Protein AF-0000000067512351 (afdb_homodimer)

Foldseek 3Di:
DVVLVVLLVQLVVLLPDPDDPVSLLSNLVSLLVSLVVLLVVLQVVQVVVVHHDDDSVRSVVSCCVVVLDPDDCVSVVSVVLSVCSVVCVPVVSSVVSSVCSVVVSVVSVSSVVSVPPDD/DVVLVVLLVQLVVLLPDPDDPVSLLSNLVSLLVNLVVLLVVLQVVQVVVVHHDDDSVRSVVSCCVVVLDPDDCVSVVSVVLSVCSVVCVPVVSSVVSSVCSVVVSVVSVSSVVSVPPDD

pLDDT: mean 95.77, std 7.52, range [47.03, 98.94]

Sequence (238 aa):
MASLARAVERLKAALERPKDEFIRDSAIQRFEFTFELAWKTLKTFLELQGLEARSPRAAIRGAFQVGLLPEDPFWLEMLELRNLTNHTYDEALAERIYAELPKALERFQELLRRLEEPAMASLARAVERLKAALERPKDEFIRDSAIQRFEFTFELAWKTLKTFLELQGLEARSPRAAIRGAFQVGLLPEDPFWLEMLELRNLTNHTYDEALAERIYAELPKALERFQELLRRLEEPA

InterPro domains:
  IPR010235 Probable ribonuclease HepT [PF08780] (3-116)
  IPR010235 Probable ribonuclease HepT [TIGR01987] (3-115)

Solvent-accessible surface area (backbone atoms only — not comparable to full-atom values): 12792 Å² total; per-residue (Å²): 107,70,64,41,56,53,28,49,51,53,29,50,56,38,70,70,43,82,80,45,76,47,38,43,32,16,31,50,39,34,44,47,28,32,49,54,41,48,37,50,49,40,23,52,54,36,41,76,73,76,39,86,44,94,42,59,68,47,12,52,52,49,31,35,72,74,58,72,35,75,87,52,72,60,62,61,49,47,54,52,49,54,68,48,54,65,51,40,75,40,60,70,56,37,50,55,52,50,71,46,42,67,62,50,49,52,53,52,52,49,52,52,52,53,68,66,50,76,129,107,70,64,43,54,50,28,50,50,52,30,51,54,38,69,69,44,82,82,47,76,46,38,44,33,17,30,50,39,34,46,46,27,31,50,54,42,47,36,50,49,39,23,51,55,38,42,78,73,74,39,86,44,92,43,58,70,48,12,53,51,48,32,33,73,74,57,73,35,75,88,51,73,61,60,60,50,47,53,52,50,53,69,47,53,64,52,40,76,40,59,70,56,37,50,55,51,49,70,46,42,66,61,50,50,52,52,52,53,48,50,52,53,54,67,66,50,74,130

Organism: Thermus thermophilus (strain ATCC 27634 / DSM 579 / HB8) (NCBI:txid300852)

Radius of gyration: 19.32 Å; Cα contacts (8 Å, |Δi|>4): 250; chains: 2; bounding box: 40×64×40 Å

Structure (mmCIF, N/CA/C/O backbone):
data_AF-0000000067512351-model_v1
#
loop_
_entity.id
_entity.type
_entity.pdbx_description
1 polymer Nucleotidyltransferase
#
loop_
_atom_site.group_PDB
_atom_site.id
_atom_site.type_symbol
_atom_site.label_atom_id
_atom_site.label_alt_id
_atom_site.label_comp_id
_atom_site.label_asym_id
_atom_site.label_entity_id
_atom_site.label_seq_id
_atom_site.pdbx_PDB_ins_code
_atom_site.Cartn_x
_atom_site.Cartn_y
_atom_site.Cartn_z
_atom_site.occupancy
_atom_site.B_iso_or_equiv
_atom_site.auth_seq_id
_atom_site.auth_comp_id
_atom_site.auth_asym_id
_atom_site.auth_atom_id
_atom_site.pdbx_PDB_model_num
ATOM 1 N N . MET A 1 1 ? 0.044 20.734 -1.159 1 68.56 1 MET A N 1
ATOM 2 C CA . MET A 1 1 ? -0.831 20.906 -0.003 1 68.56 1 MET A CA 1
ATOM 3 C C . MET A 1 1 ? -2.244 20.422 -0.315 1 68.56 1 MET A C 1
ATOM 5 O O . MET A 1 1 ? -2.83 19.672 0.456 1 68.56 1 MET A O 1
ATOM 9 N N . ALA A 1 2 ? -2.615 20.734 -1.469 1 75.81 2 ALA A N 1
ATOM 10 C CA . ALA A 1 2 ? -3.967 20.344 -1.868 1 75.81 2 ALA A CA 1
ATOM 11 C C . ALA A 1 2 ? -4.105 18.828 -1.933 1 75.81 2 ALA A C 1
ATOM 13 O O . ALA A 1 2 ? -5.125 18.266 -1.514 1 75.81 2 ALA A O 1
ATOM 14 N N . SER A 1 3 ? -3.016 18.219 -2.229 1 91.19 3 SER A N 1
ATOM 15 C CA . SER A 1 3 ? -3.061 16.766 -2.359 1 91.19 3 SER A CA 1
ATOM 16 C C . SER A 1 3 ? -3.133 16.094 -0.993 1 91.19 3 SER A C 1
ATOM 18 O O . SER A 1 3 ? -3.869 15.117 -0.815 1 91.19 3 SER A O 1
ATOM 20 N N . LEU A 1 4 ? -2.455 16.703 -0.053 1 96.31 4 LEU A N 1
ATOM 21 C CA . LEU A 1 4 ? -2.469 16.125 1.291 1 96.31 4 LEU A CA 1
ATOM 22 C C . LEU A 1 4 ? -3.85 16.266 1.926 1 96.31 4 LEU A C 1
ATOM 24 O O . LEU A 1 4 ? -4.359 15.328 2.531 1 96.31 4 LEU A O 1
ATOM 28 N N . ALA A 1 5 ? -4.445 17.453 1.776 1 96.94 5 ALA A N 1
ATOM 29 C CA . ALA A 1 5 ? -5.773 17.688 2.334 1 96.94 5 ALA A CA 1
ATOM 30 C C . ALA A 1 5 ? -6.789 16.688 1.773 1 96.94 5 ALA A C 1
ATOM 32 O O . ALA A 1 5 ? -7.609 16.156 2.516 1 96.94 5 ALA A O 1
ATOM 33 N N . ARG A 1 6 ? -6.727 16.484 0.539 1 96.62 6 ARG A N 1
ATOM 34 C CA . ARG A 1 6 ? -7.633 15.539 -0.102 1 96.62 6 ARG A CA 1
ATOM 35 C C . ARG A 1 6 ? -7.402 14.125 0.413 1 96.62 6 ARG A C 1
ATOM 37 O O . ARG A 1 6 ? -8.359 13.383 0.646 1 96.62 6 ARG A O 1
ATOM 44 N N . ALA A 1 7 ? -6.145 13.758 0.517 1 98 7 ALA A N 1
ATOM 45 C CA . ALA A 1 7 ? -5.797 12.438 1.024 1 98 7 ALA A CA 1
ATOM 46 C C . ALA A 1 7 ? -6.332 12.234 2.439 1 98 7 ALA A C 1
ATOM 48 O O . ALA A 1 7 ? -6.863 11.164 2.762 1 98 7 ALA A O 1
ATOM 49 N N . VAL A 1 8 ? -6.188 13.258 3.234 1 98.5 8 VAL A N 1
ATOM 50 C CA . VAL A 1 8 ? -6.668 13.195 4.609 1 98.5 8 VAL A CA 1
ATOM 51 C C . VAL A 1 8 ? -8.188 13.031 4.621 1 98.5 8 VAL A C 1
ATOM 53 O O . VAL A 1 8 ? -8.727 12.234 5.395 1 98.5 8 VAL A O 1
ATOM 56 N N . GLU A 1 9 ? -8.836 13.742 3.779 1 98.31 9 GLU A N 1
ATOM 57 C CA . GLU A 1 9 ? -10.289 13.641 3.697 1 98.31 9 GLU A CA 1
ATOM 58 C C . GLU A 1 9 ? -10.727 12.25 3.248 1 98.31 9 GLU A C 1
ATOM 60 O O . GLU A 1 9 ? -11.742 11.734 3.711 1 98.31 9 GLU A O 1
ATOM 65 N N . ARG A 1 10 ? -10.016 11.703 2.342 1 98.12 10 ARG A N 1
ATOM 66 C CA . ARG A 1 10 ? -10.336 10.359 1.861 1 98.12 10 ARG A CA 1
ATOM 67 C C . ARG A 1 10 ? -10.148 9.328 2.963 1 98.12 10 ARG A C 1
ATOM 69 O O . ARG A 1 10 ? -10.922 8.375 3.07 1 98.12 10 ARG A O 1
ATOM 76 N N . LEU A 1 11 ? -9.07 9.469 3.75 1 98.75 11 LEU A N 1
ATOM 77 C CA . LEU A 1 11 ? -8.867 8.578 4.887 1 98.75 11 LEU A CA 1
ATOM 78 C C . LEU A 1 11 ? -10.008 8.711 5.891 1 98.75 11 LEU A C 1
ATOM 80 O O . LEU A 1 11 ? -10.539 7.707 6.375 1 98.75 11 LEU A O 1
A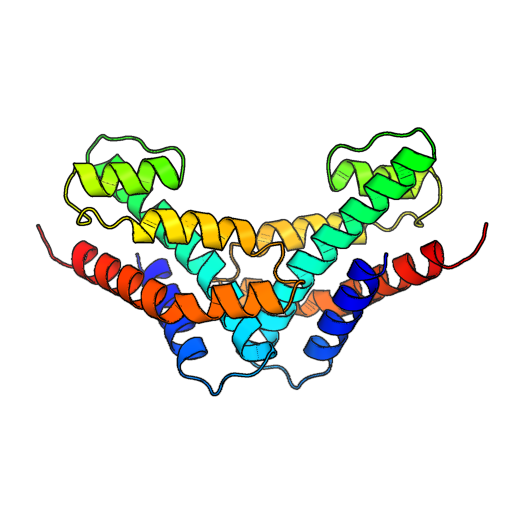TOM 84 N N . LYS A 1 12 ? -10.391 9.961 6.195 1 98.88 12 LYS A N 1
ATOM 85 C CA . LYS A 1 12 ? -11.508 10.219 7.102 1 98.88 12 LYS A CA 1
ATOM 86 C C . LYS A 1 12 ? -12.781 9.539 6.613 1 98.88 12 LYS A C 1
ATOM 88 O O . LYS A 1 12 ? -13.484 8.906 7.395 1 98.88 12 LYS A O 1
ATOM 93 N N . ALA A 1 13 ? -13.031 9.633 5.336 1 98.75 13 ALA A N 1
ATOM 94 C CA . ALA A 1 13 ? -14.234 9.047 4.742 1 98.75 13 ALA A CA 1
ATOM 95 C C . ALA A 1 13 ? -14.266 7.535 4.953 1 98.75 13 ALA A C 1
ATOM 97 O O . ALA A 1 13 ? -15.32 6.965 5.242 1 98.75 13 ALA A O 1
ATOM 98 N N . ALA A 1 14 ? -13.148 6.867 4.758 1 98.81 14 ALA A N 1
ATOM 99 C CA . ALA A 1 14 ? -13.086 5.426 4.965 1 98.81 14 ALA A CA 1
ATOM 100 C C . ALA A 1 14 ? -13.359 5.066 6.422 1 98.81 14 ALA A C 1
ATOM 102 O O . ALA A 1 14 ? -14.086 4.109 6.707 1 98.81 14 ALA A O 1
ATOM 103 N N . LEU A 1 15 ? -12.797 5.832 7.332 1 98.81 15 LEU A N 1
ATOM 104 C CA . LEU A 1 15 ? -12.891 5.531 8.758 1 98.81 15 LEU A CA 1
ATOM 105 C C . LEU A 1 15 ? -14.289 5.824 9.281 1 98.81 15 LEU A C 1
ATOM 107 O O . LEU A 1 15 ? -14.656 5.379 10.375 1 98.81 15 LEU A O 1
ATOM 111 N N . GLU A 1 16 ? -15.039 6.562 8.523 1 98.69 16 GLU A N 1
ATOM 112 C CA . GLU A 1 16 ? -16.406 6.895 8.922 1 98.69 16 GLU A CA 1
ATOM 113 C C . GLU A 1 16 ? -17.391 5.836 8.445 1 98.69 16 GLU A C 1
ATOM 115 O O . GLU A 1 16 ? -18.562 5.852 8.828 1 98.69 16 GLU A O 1
ATOM 120 N N . ARG A 1 17 ? -16.984 4.879 7.629 1 98.44 17 ARG A N 1
ATOM 121 C CA . ARG A 1 17 ? -17.828 3.793 7.152 1 98.44 17 ARG A CA 1
ATOM 122 C C . ARG A 1 17 ? -17.891 2.658 8.172 1 98.44 17 ARG A C 1
ATOM 124 O O . ARG A 1 17 ? -16.938 2.449 8.93 1 98.44 17 ARG A O 1
ATOM 131 N N . PRO A 1 18 ? -19.047 1.923 8.133 1 98.25 18 PRO A N 1
ATOM 132 C CA . PRO A 1 18 ? -19.047 0.705 8.945 1 98.25 18 PRO A CA 1
ATOM 133 C C . PRO A 1 18 ? -17.906 -0.245 8.57 1 98.25 18 PRO A C 1
ATOM 135 O O . PRO A 1 18 ? -17.734 -0.574 7.398 1 98.25 18 PRO A O 1
ATOM 138 N N . LYS A 1 19 ? -17.25 -0.672 9.586 1 98.25 19 LYS A N 1
ATOM 139 C CA . LYS A 1 19 ? -16.047 -1.461 9.367 1 98.25 19 LYS A CA 1
ATOM 140 C C . LYS A 1 19 ? -16.375 -2.857 8.859 1 98.25 19 LYS A C 1
ATOM 142 O O . LYS A 1 19 ? -17.25 -3.529 9.406 1 98.25 19 LYS A O 1
ATOM 147 N N . ASP A 1 20 ? -15.789 -3.281 7.832 1 98.19 20 ASP A N 1
ATOM 148 C CA . ASP A 1 20 ? -15.602 -4.664 7.406 1 98.19 20 ASP A CA 1
ATOM 149 C C . ASP A 1 20 ? -14.203 -4.879 6.828 1 98.19 20 ASP A C 1
ATOM 151 O O . ASP A 1 20 ? -13.352 -3.99 6.902 1 98.19 20 ASP A O 1
ATOM 155 N N . GLU A 1 21 ? -13.945 -6.023 6.332 1 98.31 21 GLU A N 1
ATOM 156 C CA . GLU A 1 21 ? -12.578 -6.32 5.91 1 98.31 21 GLU A CA 1
ATOM 157 C C . GLU A 1 21 ? -12.164 -5.457 4.719 1 98.31 21 GLU A C 1
ATOM 159 O O . GLU A 1 21 ? -10.992 -5.133 4.559 1 98.31 21 GLU A O 1
ATOM 164 N N . PHE A 1 22 ? -13.109 -5.078 3.891 1 98.62 22 PHE A N 1
ATOM 165 C CA . PHE A 1 22 ? -12.812 -4.281 2.707 1 98.62 22 PHE A CA 1
ATOM 166 C C . PHE A 1 22 ? -12.578 -2.822 3.082 1 98.62 22 PHE A C 1
ATOM 168 O O . PHE A 1 22 ? -11.656 -2.182 2.566 1 98.62 22 PHE A O 1
ATOM 175 N N . ILE A 1 23 ? -13.414 -2.32 3.994 1 98.75 23 ILE A N 1
ATOM 176 C CA . ILE A 1 23 ? -13.227 -0.96 4.484 1 98.75 23 ILE A CA 1
ATOM 177 C C . ILE A 1 23 ? -11.898 -0.867 5.238 1 98.75 23 ILE A C 1
ATOM 179 O O . ILE A 1 23 ? -11.172 0.119 5.109 1 98.75 23 ILE A O 1
ATOM 183 N N . ARG A 1 24 ? -11.602 -1.871 5.984 1 98.81 24 ARG A N 1
ATOM 184 C CA . ARG A 1 24 ? -10.328 -1.931 6.688 1 98.81 24 ARG A CA 1
ATOM 185 C C . ARG A 1 24 ? -9.156 -1.804 5.711 1 98.81 24 ARG A C 1
ATOM 187 O O . ARG A 1 24 ? -8.266 -0.977 5.91 1 98.81 24 ARG A O 1
ATOM 194 N N . ASP A 1 25 ? -9.195 -2.57 4.676 1 98.75 25 ASP A N 1
ATOM 195 C CA . ASP A 1 25 ? -8.117 -2.555 3.693 1 98.75 25 ASP A CA 1
ATOM 196 C C . ASP A 1 25 ? -8.062 -1.219 2.955 1 98.75 25 ASP A C 1
ATOM 198 O O . ASP A 1 25 ? -6.98 -0.72 2.639 1 98.75 25 ASP A O 1
ATOM 202 N N . SER A 1 26 ? -9.211 -0.734 2.686 1 98.75 26 SER A N 1
ATOM 203 C CA . SER A 1 26 ? -9.297 0.58 2.055 1 98.75 26 SER A CA 1
ATOM 204 C C . SER A 1 26 ? -8.656 1.653 2.928 1 98.75 26 SER A C 1
ATOM 206 O O . SER A 1 26 ? -7.879 2.475 2.439 1 98.75 26 SER A O 1
ATOM 208 N N . ALA A 1 27 ? -9.023 1.637 4.176 1 98.88 27 ALA A N 1
ATOM 209 C CA . ALA A 1 27 ? -8.469 2.607 5.117 1 98.88 27 ALA A CA 1
ATOM 210 C C . ALA A 1 27 ? -6.957 2.473 5.215 1 98.88 27 ALA A C 1
ATOM 212 O O . ALA A 1 27 ? -6.242 3.475 5.301 1 98.88 27 ALA A O 1
ATOM 213 N N . ILE A 1 28 ? -6.496 1.267 5.184 1 98.88 28 ILE A N 1
ATOM 214 C CA . ILE A 1 28 ? -5.059 1.022 5.262 1 98.88 28 ILE A CA 1
ATOM 215 C C . ILE A 1 28 ? -4.379 1.562 4.004 1 98.88 28 ILE A C 1
ATOM 217 O O . ILE A 1 28 ? -3.34 2.225 4.09 1 98.88 28 ILE A O 1
ATOM 221 N N . GLN A 1 29 ? -4.922 1.336 2.844 1 98.69 29 GLN A N 1
ATOM 222 C CA . GLN A 1 29 ? -4.395 1.886 1.6 1 98.69 29 GLN A CA 1
ATOM 223 C C . GLN A 1 29 ? -4.352 3.41 1.646 1 98.69 29 GLN A C 1
ATOM 225 O O . GLN A 1 29 ? -3.352 4.023 1.269 1 98.69 29 GLN A O 1
ATOM 230 N N . ARG A 1 30 ? -5.406 4.023 2.123 1 98.69 30 ARG A N 1
ATOM 231 C CA . ARG A 1 30 ? -5.496 5.48 2.193 1 98.69 30 ARG A CA 1
ATOM 232 C C . ARG A 1 30 ? -4.52 6.039 3.221 1 98.69 30 ARG A C 1
ATOM 234 O O . ARG A 1 30 ? -3.959 7.121 3.027 1 98.69 30 ARG A O 1
ATOM 241 N N . PHE A 1 31 ? -4.32 5.289 4.254 1 98.88 31 PHE A N 1
ATOM 242 C CA . PHE A 1 31 ? -3.289 5.664 5.211 1 98.88 31 PHE A CA 1
ATOM 243 C C . PHE A 1 31 ? -1.916 5.68 4.551 1 98.88 31 PHE A C 1
ATOM 245 O O . PHE A 1 31 ? -1.132 6.609 4.754 1 98.88 31 PHE A O 1
ATOM 252 N N . GLU A 1 32 ? -1.615 4.691 3.773 1 98.5 32 GLU A N 1
ATOM 253 C CA . GLU A 1 32 ? -0.317 4.586 3.113 1 98.5 32 GLU A CA 1
ATOM 254 C C . GLU A 1 32 ? -0.026 5.828 2.271 1 98.5 32 GLU A C 1
ATOM 256 O O . GLU A 1 32 ? 1.012 6.473 2.443 1 98.5 32 GLU A O 1
ATOM 261 N N . PHE A 1 33 ? -0.973 6.148 1.387 1 97.88 33 PHE A N 1
ATOM 262 C CA . PHE A 1 33 ? -0.65 7.258 0.496 1 97.88 33 PHE A CA 1
ATOM 263 C C . PHE A 1 33 ? -0.75 8.586 1.23 1 97.88 33 PHE A C 1
ATOM 265 O O . PHE A 1 33 ? -0.064 9.547 0.879 1 97.88 33 PHE A O 1
ATOM 272 N N . THR A 1 34 ? -1.59 8.711 2.295 1 98.5 34 THR A N 1
ATOM 273 C CA . THR A 1 34 ? -1.64 9.93 3.086 1 98.5 34 THR A CA 1
ATOM 274 C C . THR A 1 34 ? -0.317 10.164 3.811 1 98.5 34 THR A C 1
ATOM 276 O O . THR A 1 34 ? 0.204 11.281 3.824 1 98.5 34 THR A O 1
ATOM 279 N N . PHE A 1 35 ? 0.233 9.078 4.371 1 98.62 35 PHE A N 1
ATOM 280 C CA . PHE A 1 35 ? 1.521 9.18 5.047 1 98.62 35 PHE A CA 1
ATOM 281 C C . PHE A 1 35 ? 2.609 9.617 4.074 1 98.62 35 PHE A C 1
ATOM 283 O O . PHE A 1 35 ? 3.451 10.453 4.41 1 98.62 35 PHE A O 1
ATOM 290 N N . GLU A 1 36 ? 2.582 9.039 2.898 1 97.44 36 GLU A N 1
ATOM 291 C CA . GLU A 1 36 ? 3.547 9.406 1.867 1 97.44 36 GLU A CA 1
ATOM 292 C C . GLU A 1 36 ? 3.475 10.898 1.55 1 97.44 36 GLU A C 1
ATOM 294 O O . GLU A 1 36 ? 4.504 11.57 1.481 1 97.44 36 GLU A O 1
ATOM 299 N N . LEU A 1 37 ? 2.314 11.414 1.424 1 97.5 37 LEU A N 1
ATOM 300 C CA . LEU A 1 37 ? 2.129 12.828 1.117 1 97.5 37 LEU A CA 1
ATOM 301 C C . LEU A 1 37 ? 2.523 13.695 2.307 1 97.5 37 LEU A C 1
ATOM 303 O O . LEU A 1 37 ? 3.092 14.781 2.131 1 97.5 37 LEU A O 1
ATOM 307 N N . ALA A 1 38 ? 2.219 13.203 3.492 1 97.94 38 ALA A N 1
ATOM 308 C CA . ALA A 1 38 ? 2.514 13.961 4.703 1 97.94 38 ALA A CA 1
ATOM 309 C C . ALA A 1 38 ? 4.016 14.156 4.879 1 97.94 38 ALA A C 1
ATOM 311 O O . ALA A 1 38 ? 4.484 15.281 5.066 1 97.94 38 ALA A O 1
ATOM 312 N N . TRP A 1 39 ? 4.797 13.023 4.754 1 97.62 39 TRP A N 1
ATOM 313 C CA . TRP A 1 39 ? 6.227 13.18 4.992 1 97.62 39 TRP A CA 1
ATOM 314 C C . TRP A 1 39 ? 6.875 13.992 3.875 1 97.62 39 TRP A C 1
ATOM 316 O O . TRP A 1 39 ? 7.82 14.75 4.117 1 97.62 39 TRP A O 1
ATOM 326 N N . LYS A 1 40 ? 6.359 13.93 2.674 1 96.94 40 LYS A N 1
ATOM 327 C CA . LYS A 1 40 ? 6.867 14.75 1.579 1 96.94 40 LYS A CA 1
ATOM 328 C C . LYS A 1 40 ? 6.562 16.234 1.818 1 96.94 40 LYS A C 1
ATOM 330 O O . LYS A 1 40 ? 7.355 17.094 1.457 1 96.94 40 LYS A O 1
ATOM 335 N N . THR A 1 41 ? 5.375 16.469 2.326 1 97.25 41 THR A N 1
ATOM 336 C CA . THR A 1 41 ? 5.02 17.828 2.715 1 97.25 41 THR A CA 1
ATOM 337 C C . THR A 1 41 ? 5.969 18.359 3.787 1 97.25 41 THR A C 1
ATOM 339 O O . THR A 1 41 ? 6.438 19.5 3.707 1 97.25 41 THR A O 1
ATOM 342 N N . LEU A 1 42 ? 6.25 17.531 4.766 1 97.5 42 LEU A N 1
ATOM 343 C CA . LEU A 1 42 ? 7.215 17.906 5.793 1 97.5 42 LEU A CA 1
ATOM 344 C C . LEU A 1 42 ? 8.578 18.203 5.18 1 97.5 42 LEU A C 1
ATOM 346 O O . LEU A 1 42 ? 9.227 19.188 5.535 1 97.5 42 LEU A O 1
ATOM 350 N N . LYS A 1 43 ? 8.992 17.297 4.312 1 97.5 43 LYS A N 1
ATOM 351 C CA . LYS A 1 43 ? 10.266 17.469 3.617 1 97.5 43 LYS A CA 1
ATOM 352 C C . LYS A 1 43 ? 10.312 18.828 2.898 1 97.5 43 LYS A C 1
ATOM 354 O O . LYS A 1 43 ? 11.297 19.562 3.02 1 97.5 43 LYS A O 1
ATOM 359 N N . THR A 1 44 ? 9.273 19.125 2.135 1 96.5 44 THR A N 1
ATOM 360 C CA . THR A 1 44 ? 9.195 20.375 1.39 1 96.5 44 THR A CA 1
ATOM 361 C C . THR A 1 44 ? 9.25 21.562 2.334 1 96.5 44 THR A C 1
ATOM 363 O O . THR A 1 44 ? 9.945 22.547 2.064 1 96.5 44 THR A O 1
ATOM 366 N N . PHE A 1 45 ? 8.492 21.516 3.418 1 95.75 45 PHE A N 1
ATOM 367 C CA . PHE A 1 45 ? 8.492 22.578 4.418 1 95.75 45 PHE A CA 1
ATOM 368 C C . PHE A 1 45 ? 9.898 22.812 4.957 1 95.75 45 PHE A C 1
ATOM 370 O O . PHE A 1 45 ? 10.344 23.969 5.066 1 95.75 45 PHE A O 1
ATOM 377 N N . LEU A 1 46 ? 10.586 21.75 5.297 1 97.12 46 LEU A N 1
ATOM 378 C CA . LEU A 1 46 ? 11.938 21.844 5.844 1 97.12 46 LEU A CA 1
ATOM 379 C C . LEU A 1 46 ? 12.898 22.438 4.824 1 97.12 46 LEU A C 1
ATOM 381 O O . LEU A 1 46 ? 13.75 23.25 5.176 1 97.12 46 LEU A O 1
ATOM 385 N N . GLU A 1 47 ? 12.742 22.031 3.621 1 96.75 47 GLU A N 1
ATOM 386 C CA . GLU A 1 47 ? 13.586 22.578 2.561 1 96.75 47 GLU A CA 1
ATOM 387 C C . GLU A 1 47 ? 13.414 24.078 2.434 1 96.75 47 GLU A C 1
ATOM 389 O O . GLU A 1 47 ? 14.391 24.812 2.199 1 96.75 47 GLU A O 1
ATOM 394 N N . LEU A 1 48 ? 12.195 24.531 2.541 1 94.62 48 LEU A N 1
ATOM 395 C CA . LEU A 1 48 ? 11.906 25.953 2.492 1 94.62 48 LEU A CA 1
ATOM 396 C C . LEU A 1 48 ? 12.594 26.688 3.637 1 94.62 48 LEU A C 1
ATOM 398 O O . LEU A 1 48 ? 12.898 27.875 3.523 1 94.62 48 LEU A O 1
ATOM 402 N N . GLN A 1 49 ? 12.867 26.031 4.711 1 94.44 49 GLN A N 1
ATOM 403 C CA . GLN A 1 49 ? 13.539 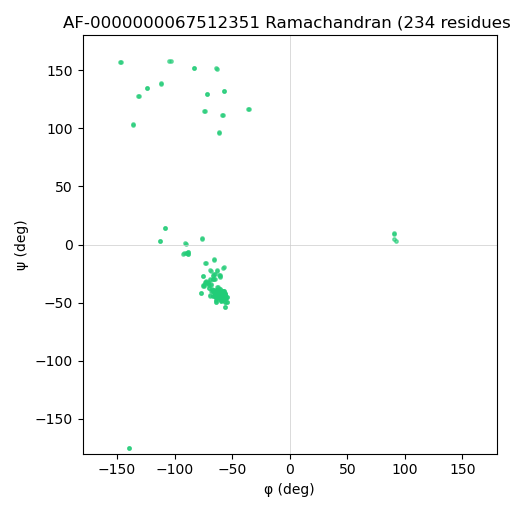26.609 5.867 1 94.44 49 GLN A CA 1
ATOM 404 C C . GLN A 1 49 ? 15.055 26.453 5.762 1 94.44 49 GLN A C 1
ATOM 406 O O . GLN A 1 49 ? 15.789 26.797 6.688 1 94.44 49 GLN A O 1
ATOM 411 N N . GLY A 1 50 ? 15.5 25.844 4.676 1 96.19 50 GLY A N 1
ATOM 412 C CA . GLY A 1 50 ? 16.938 25.688 4.457 1 96.19 50 GLY A CA 1
ATOM 413 C C . GLY A 1 50 ? 17.484 24.391 5.031 1 96.19 50 GLY A C 1
ATOM 414 O O . GLY A 1 50 ? 18.703 24.234 5.156 1 96.19 50 GLY A O 1
ATOM 415 N N . LEU A 1 51 ? 16.578 23.547 5.43 1 97.06 51 LEU A N 1
ATOM 416 C CA . LEU A 1 51 ? 16.953 22.25 5.969 1 97.06 51 LEU A CA 1
ATOM 417 C C . LEU A 1 51 ? 16.688 21.141 4.953 1 97.06 51 LEU A C 1
ATOM 419 O O . LEU A 1 51 ? 15.961 21.344 3.979 1 97.06 51 LEU A O 1
ATOM 423 N N . GLU A 1 52 ? 17.391 20.078 5.18 1 95.94 52 GLU A N 1
ATOM 424 C CA . GLU A 1 52 ? 17.203 18.969 4.262 1 95.94 52 GLU A CA 1
ATOM 425 C C . GLU A 1 52 ? 16.797 17.703 5.012 1 95.94 52 GLU A C 1
ATOM 427 O O . GLU A 1 52 ? 17.312 17.422 6.098 1 95.94 52 GLU A O 1
ATOM 432 N N . ALA A 1 53 ? 15.859 17.031 4.531 1 96.31 53 ALA A N 1
ATOM 433 C CA . ALA A 1 53 ? 15.453 15.703 4.996 1 96.31 53 ALA A CA 1
ATOM 434 C C . ALA A 1 53 ? 15.297 14.734 3.828 1 96.31 53 ALA A C 1
ATOM 436 O O . ALA A 1 53 ? 14.594 15.023 2.859 1 96.31 53 ALA A O 1
ATOM 437 N N . ARG A 1 54 ? 15.945 13.562 3.906 1 95.81 54 ARG A N 1
ATOM 438 C CA . ARG A 1 54 ? 15.977 12.641 2.771 1 95.81 54 ARG A CA 1
ATOM 439 C C . ARG A 1 54 ? 15.195 11.367 3.08 1 95.81 54 ARG A C 1
ATOM 441 O O . ARG A 1 54 ? 15.258 10.398 2.32 1 95.81 54 ARG A O 1
ATOM 448 N N . SER A 1 55 ? 14.562 11.328 4.277 1 97.88 55 SER A N 1
ATOM 449 C CA . SER A 1 55 ? 13.758 10.18 4.688 1 97.88 55 SER A CA 1
ATOM 450 C C . SER A 1 55 ? 12.586 10.609 5.555 1 97.88 55 SER A C 1
ATOM 452 O O . SER A 1 55 ? 12.602 11.695 6.141 1 97.88 55 SER A O 1
ATOM 454 N N . PRO A 1 56 ? 11.594 9.703 5.543 1 98.12 56 PRO A N 1
ATOM 455 C CA . PRO A 1 56 ? 10.461 10.023 6.41 1 98.12 56 PRO A CA 1
ATOM 456 C C . PRO A 1 56 ? 10.875 10.281 7.855 1 98.12 56 PRO A C 1
ATOM 458 O O . PRO A 1 56 ? 10.414 11.242 8.477 1 98.12 56 PRO A O 1
ATOM 461 N N . ARG A 1 57 ? 11.711 9.43 8.32 1 98.25 57 ARG A N 1
ATOM 462 C CA . ARG A 1 57 ? 12.172 9.578 9.695 1 98.25 57 ARG A CA 1
ATOM 463 C C . ARG A 1 57 ? 12.844 10.93 9.906 1 98.25 57 ARG A C 1
ATOM 465 O O . ARG A 1 57 ? 12.555 11.625 10.891 1 98.25 57 ARG A O 1
ATOM 472 N N . ALA A 1 58 ? 13.75 11.297 9.008 1 98.12 58 ALA A N 1
ATOM 473 C CA . ALA A 1 58 ? 14.461 12.57 9.094 1 98.12 58 ALA A CA 1
ATOM 474 C C . ALA A 1 58 ? 13.492 13.75 8.992 1 98.12 58 ALA A C 1
ATOM 476 O O . ALA A 1 58 ? 13.641 14.742 9.703 1 98.12 58 ALA A O 1
ATOM 477 N N . ALA A 1 59 ? 12.523 13.664 8.125 1 98.25 59 ALA A N 1
ATOM 478 C CA . ALA A 1 59 ? 11.539 14.727 7.926 1 98.25 59 ALA A CA 1
ATOM 479 C C . ALA A 1 59 ? 10.703 14.938 9.188 1 98.25 59 ALA A C 1
ATOM 481 O O . ALA A 1 59 ? 10.453 16.078 9.586 1 98.25 59 ALA A O 1
ATOM 482 N N . ILE A 1 60 ? 10.305 13.83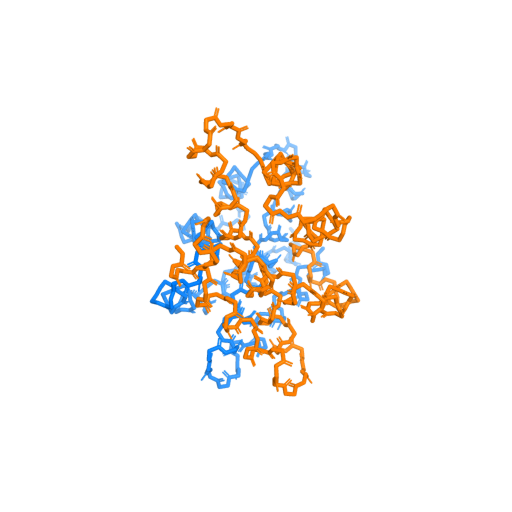6 9.789 1 98.19 60 ILE A N 1
ATOM 483 C CA . ILE A 1 60 ? 9.508 13.906 11.008 1 98.19 60 ILE A CA 1
ATOM 484 C C . ILE A 1 60 ? 10.32 14.547 12.125 1 98.19 60 ILE A C 1
ATOM 486 O O . ILE A 1 60 ? 9.852 15.484 12.781 1 98.19 60 ILE A O 1
ATOM 490 N N . ARG A 1 61 ? 11.492 14.109 12.281 1 97.75 61 ARG A N 1
ATOM 491 C CA . ARG A 1 61 ? 12.352 14.656 13.328 1 97.75 61 ARG A CA 1
ATOM 492 C C . ARG A 1 61 ? 12.648 16.125 13.078 1 97.75 61 ARG A C 1
ATOM 494 O O . ARG A 1 61 ? 12.648 16.938 14.016 1 97.75 61 ARG A O 1
ATOM 501 N N . GLY A 1 62 ? 12.969 16.453 11.859 1 97.56 62 GLY A N 1
ATOM 502 C CA . GLY A 1 62 ? 13.188 17.844 11.508 1 97.56 62 GLY A CA 1
ATOM 503 C C . GLY A 1 62 ? 11.992 18.734 11.82 1 97.56 62 GLY A C 1
ATOM 504 O O . GLY A 1 62 ? 12.164 19.859 12.305 1 97.56 62 GLY A O 1
ATOM 505 N N . ALA A 1 63 ? 10.836 18.219 11.531 1 97.31 63 ALA A N 1
ATOM 506 C CA . ALA A 1 63 ? 9.617 18.984 11.797 1 97.31 63 ALA A CA 1
ATOM 507 C C . ALA A 1 63 ? 9.453 19.25 13.289 1 97.31 63 ALA A C 1
ATOM 509 O O . ALA A 1 63 ? 8.945 20.297 13.688 1 97.31 63 ALA A O 1
ATOM 510 N N . PHE A 1 64 ? 9.844 18.25 14.117 1 97.06 64 PHE A N 1
ATOM 511 C CA . PHE A 1 64 ? 9.867 18.453 15.562 1 97.06 64 PHE A CA 1
ATOM 512 C C . PHE A 1 64 ? 10.844 19.578 15.938 1 97.06 64 PHE A C 1
ATOM 514 O O . PHE A 1 64 ? 10.5 20.469 16.703 1 97.06 64 PHE A O 1
ATOM 521 N N . GLN A 1 65 ? 11.945 19.516 15.336 1 96.06 65 GLN A N 1
ATOM 522 C CA . GLN A 1 65 ? 13.047 20.406 15.688 1 96.06 65 GLN A CA 1
ATOM 523 C C . GLN A 1 65 ? 12.703 21.859 15.367 1 96.06 65 GLN A C 1
ATOM 525 O O . GLN A 1 65 ? 13.023 22.766 16.141 1 96.06 65 GLN A O 1
ATOM 530 N N . VAL A 1 66 ? 12.078 22.094 14.297 1 95.56 66 VAL A N 1
ATOM 531 C CA . VAL A 1 66 ? 11.828 23.469 13.859 1 95.56 66 VAL A CA 1
ATOM 532 C C . VAL A 1 66 ? 10.492 23.953 14.438 1 95.56 66 VAL A C 1
ATOM 534 O O . VAL A 1 66 ? 10.078 25.078 14.18 1 95.56 66 VAL A O 1
ATOM 537 N N . GLY A 1 67 ? 9.781 23.016 15.07 1 94.81 67 GLY A N 1
ATOM 538 C CA . GLY A 1 67 ? 8.602 23.406 15.82 1 94.81 67 GLY A CA 1
ATOM 539 C C . GLY A 1 67 ? 7.328 23.375 14.992 1 94.81 67 GLY A C 1
ATOM 540 O O . GLY A 1 67 ? 6.281 23.859 15.43 1 94.81 67 GLY A O 1
ATOM 541 N N . LEU A 1 68 ? 7.445 22.906 13.758 1 94.69 68 LEU A N 1
ATOM 542 C CA . LEU A 1 68 ? 6.227 22.734 12.977 1 94.69 68 LEU A CA 1
ATOM 543 C C . LEU A 1 68 ? 5.277 21.75 13.656 1 94.69 68 LEU A C 1
ATOM 545 O O . LEU A 1 68 ? 4.066 21.984 13.688 1 94.69 68 LEU A O 1
ATOM 549 N N . LEU A 1 69 ? 5.852 20.609 14.086 1 95.69 69 LEU A N 1
ATOM 550 C CA . LEU A 1 69 ? 5.105 19.609 14.859 1 95.69 69 LEU A CA 1
ATOM 551 C C . LEU A 1 69 ? 5.625 19.547 16.297 1 95.69 69 LEU A C 1
ATOM 553 O O . LEU A 1 69 ? 6.832 19.641 16.531 1 95.69 69 LEU A O 1
ATOM 557 N N . PRO A 1 70 ? 4.652 19.438 17.219 1 95 70 PRO A N 1
ATOM 558 C CA . PRO A 1 70 ? 5.152 19.094 18.547 1 95 70 PRO A CA 1
ATOM 559 C C . PRO A 1 70 ? 5.805 17.719 18.594 1 95 70 PRO A C 1
ATOM 561 O O . PRO A 1 70 ? 5.473 16.844 17.781 1 95 70 PRO A O 1
ATOM 564 N N . GLU A 1 71 ? 6.734 17.594 19.5 1 94.94 71 GLU A N 1
ATOM 565 C CA . GLU A 1 71 ? 7.305 16.25 19.641 1 94.94 71 GLU A CA 1
ATOM 566 C C . GLU A 1 71 ? 6.23 15.227 19.984 1 94.94 71 GLU A C 1
ATOM 568 O O . GLU A 1 71 ? 5.609 15.312 21.047 1 94.94 71 GLU A O 1
ATOM 573 N N . ASP A 1 72 ? 5.918 14.398 19.203 1 96.94 72 ASP A N 1
ATOM 574 C CA . ASP A 1 72 ? 4.906 13.352 19.297 1 96.94 72 ASP A CA 1
ATOM 575 C C . ASP A 1 72 ? 5.438 12.023 18.766 1 96.94 72 ASP A C 1
ATOM 577 O O . ASP A 1 72 ? 5.512 11.82 17.547 1 96.94 72 ASP A O 1
ATOM 581 N N . PRO A 1 73 ? 5.797 11.102 19.641 1 96.62 73 PRO A N 1
ATOM 582 C CA . PRO A 1 73 ? 6.379 9.828 19.219 1 96.62 73 PRO A CA 1
ATOM 583 C C . PRO A 1 73 ? 5.48 9.047 18.266 1 96.62 73 PRO A C 1
ATOM 585 O O . PRO A 1 73 ? 5.953 8.164 17.547 1 96.62 73 PRO A O 1
ATOM 588 N N . PHE A 1 74 ? 4.227 9.391 18.281 1 98.5 74 PHE A N 1
ATOM 589 C CA . PHE A 1 74 ? 3.295 8.633 17.453 1 98.5 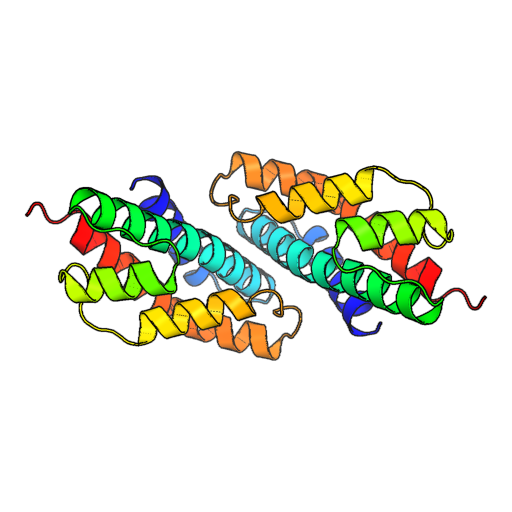74 PHE A CA 1
ATOM 590 C C . PHE A 1 74 ? 3.609 8.805 15.977 1 98.5 74 PHE A C 1
ATOM 592 O O . PHE A 1 74 ? 3.328 7.914 15.164 1 98.5 74 PHE A O 1
ATOM 599 N N . TRP A 1 75 ? 4.242 9.898 15.516 1 98.44 75 TRP A N 1
ATOM 600 C CA . TRP A 1 75 ? 4.633 10.086 14.125 1 98.44 75 TRP A CA 1
ATOM 601 C C . TRP A 1 75 ? 5.617 9.008 13.688 1 98.44 75 TRP A C 1
ATOM 603 O O . TRP A 1 75 ? 5.516 8.477 12.578 1 98.44 75 TRP A O 1
ATOM 613 N N . LEU A 1 76 ? 6.539 8.734 14.594 1 98 76 LEU A N 1
ATOM 614 C CA . LEU A 1 76 ? 7.5 7.68 14.305 1 98 76 LEU A CA 1
ATOM 615 C C . LEU A 1 76 ? 6.832 6.309 14.352 1 98 76 LEU A C 1
ATOM 617 O O . LEU A 1 76 ? 7.207 5.406 13.594 1 98 76 LEU A O 1
ATOM 621 N N . GLU A 1 77 ? 5.879 6.164 15.227 1 98.5 77 GLU A N 1
ATOM 622 C CA . GLU A 1 77 ? 5.086 4.938 15.242 1 98.5 77 GLU A CA 1
ATOM 623 C C . GLU A 1 77 ? 4.309 4.758 13.945 1 98.5 77 GLU A C 1
ATOM 625 O O . GLU A 1 77 ? 4.18 3.643 13.438 1 98.5 77 GLU A O 1
ATOM 630 N N . MET A 1 78 ? 3.785 5.852 13.406 1 98.69 78 MET A N 1
ATOM 631 C CA . MET A 1 78 ? 3.066 5.797 12.141 1 98.69 78 MET A CA 1
ATOM 632 C C . MET A 1 78 ? 3.986 5.336 11.016 1 98.69 78 MET A C 1
ATOM 634 O O . MET A 1 78 ? 3.553 4.621 10.102 1 98.69 78 MET A O 1
ATOM 638 N N . LEU A 1 79 ? 5.234 5.836 11.07 1 98.44 79 LEU A N 1
ATOM 639 C CA . LEU A 1 79 ? 6.219 5.371 10.102 1 98.44 79 LEU A CA 1
ATOM 640 C C . LEU A 1 79 ? 6.371 3.854 10.164 1 98.44 79 LEU A C 1
ATOM 642 O O . LEU A 1 79 ? 6.422 3.184 9.133 1 98.44 79 LEU A O 1
ATOM 646 N N . GLU A 1 80 ? 6.441 3.346 11.375 1 98 80 GLU A N 1
ATOM 647 C CA . GLU A 1 80 ? 6.555 1.902 11.562 1 98 80 GLU A CA 1
ATOM 648 C C . GLU A 1 80 ? 5.312 1.18 11.055 1 98 80 GLU A C 1
ATOM 650 O O . GLU A 1 80 ? 5.414 0.127 10.422 1 98 80 GLU A O 1
ATOM 655 N N . LEU A 1 81 ? 4.152 1.679 11.367 1 98.31 81 LEU A N 1
ATOM 656 C CA . LEU A 1 81 ? 2.902 1.111 10.875 1 98.31 81 LEU A CA 1
ATOM 657 C C . LEU A 1 81 ? 2.889 1.056 9.352 1 98.31 81 LEU A C 1
ATOM 659 O O . LEU A 1 81 ? 2.523 0.033 8.766 1 98.31 81 LEU A O 1
ATOM 663 N N . ARG A 1 82 ? 3.291 2.162 8.734 1 97.81 82 ARG A N 1
ATOM 664 C CA . ARG A 1 82 ? 3.336 2.238 7.281 1 97.81 82 ARG A CA 1
ATOM 665 C C . ARG A 1 82 ? 4.234 1.147 6.703 1 97.81 82 ARG A C 1
ATOM 667 O O . ARG A 1 82 ? 3.883 0.514 5.703 1 97.81 82 ARG A O 1
ATOM 674 N N . ASN A 1 83 ? 5.316 0.907 7.348 1 95.69 83 ASN A N 1
ATOM 675 C CA . ASN A 1 83 ? 6.262 -0.108 6.891 1 95.69 83 ASN A CA 1
ATOM 676 C C . ASN A 1 83 ? 5.664 -1.51 6.984 1 95.69 83 ASN A C 1
ATOM 678 O O . ASN A 1 83 ? 6.035 -2.398 6.215 1 95.69 83 ASN A O 1
ATOM 682 N N . LEU A 1 84 ? 4.762 -1.664 7.875 1 96.88 84 LEU A N 1
ATOM 683 C CA . LEU A 1 84 ? 4.195 -2.98 8.148 1 96.88 84 LEU A CA 1
ATOM 684 C C . LEU A 1 84 ? 3.004 -3.26 7.238 1 96.88 84 LEU A C 1
ATOM 686 O O . LEU A 1 84 ? 2.512 -4.391 7.184 1 96.88 84 LEU A O 1
ATOM 690 N N . THR A 1 85 ? 2.551 -2.283 6.449 1 96.56 85 THR A N 1
ATOM 691 C CA . THR A 1 85 ? 1.321 -2.434 5.68 1 96.56 85 THR A CA 1
ATOM 692 C C . THR A 1 85 ? 1.501 -3.465 4.566 1 96.56 85 THR A C 1
ATOM 694 O O . THR A 1 85 ? 0.529 -4.074 4.113 1 96.56 85 THR A O 1
ATOM 697 N N . ASN A 1 86 ? 2.678 -3.715 4.156 1 90.5 86 ASN A N 1
ATOM 698 C CA . ASN A 1 86 ? 2.955 -4.711 3.127 1 90.5 86 ASN A CA 1
ATOM 699 C C . ASN A 1 86 ? 2.617 -6.121 3.607 1 90.5 86 ASN A C 1
ATOM 701 O O . ASN A 1 86 ? 2.521 -7.051 2.801 1 90.5 86 ASN A O 1
ATOM 705 N N . HIS A 1 87 ? 2.395 -6.238 4.926 1 94.12 87 HIS A N 1
ATOM 706 C CA . HIS A 1 87 ? 2.168 -7.547 5.523 1 94.12 87 HIS A CA 1
ATOM 707 C C . HIS A 1 87 ? 0.71 -7.719 5.938 1 94.12 87 HIS A C 1
ATOM 709 O O . HIS A 1 87 ? 0.365 -8.68 6.625 1 94.12 87 HIS A O 1
ATOM 715 N N . THR A 1 88 ? -0.082 -6.883 5.469 1 95.38 88 THR A N 1
ATOM 716 C CA . THR A 1 88 ? -1.458 -6.879 5.953 1 95.38 88 THR A CA 1
ATOM 717 C C . THR A 1 88 ? -2.248 -8.031 5.344 1 95.38 88 THR A C 1
ATOM 719 O O . THR A 1 88 ? -3.453 -8.156 5.57 1 95.38 88 THR A O 1
ATOM 722 N N . TYR A 1 89 ? -1.521 -8.836 4.625 1 93.44 89 TYR A N 1
ATOM 723 C CA . TYR A 1 89 ? -2.129 -10.133 4.324 1 93.44 89 TYR A CA 1
ATOM 724 C C . TYR A 1 89 ? -2.43 -10.898 5.602 1 93.44 89 TYR A C 1
ATOM 726 O O . TYR A 1 89 ? -3.287 -11.789 5.613 1 93.44 89 TYR A O 1
ATOM 734 N N . ASP A 1 90 ? -1.659 -10.625 6.629 1 95.12 90 ASP A N 1
ATOM 735 C CA . ASP A 1 90 ? -1.982 -11.086 7.977 1 95.12 90 ASP A CA 1
ATOM 736 C C . ASP A 1 90 ? -3.135 -10.281 8.57 1 95.12 90 ASP A C 1
ATOM 738 O O . ASP A 1 90 ? -2.967 -9.117 8.922 1 95.12 90 ASP A O 1
ATOM 742 N N . GLU A 1 91 ? -4.242 -10.945 8.805 1 95.44 91 GLU A N 1
ATOM 743 C CA . GLU A 1 91 ? -5.465 -10.258 9.211 1 95.44 91 GLU A CA 1
ATOM 744 C C . GLU A 1 91 ? -5.301 -9.617 10.594 1 95.44 91 GLU A C 1
ATOM 746 O O . GLU A 1 91 ? -5.836 -8.539 10.852 1 95.44 91 GLU A O 1
ATOM 751 N N . ALA A 1 92 ? -4.672 -10.32 11.484 1 97.31 92 ALA A N 1
ATOM 752 C CA . ALA A 1 92 ? -4.461 -9.773 12.82 1 97.31 92 ALA A CA 1
ATOM 753 C C . ALA A 1 92 ? -3.662 -8.477 12.766 1 97.31 92 ALA A C 1
ATOM 755 O O . ALA A 1 92 ? -3.969 -7.516 13.477 1 97.31 92 ALA A O 1
ATOM 756 N N . LEU A 1 93 ? -2.629 -8.469 11.945 1 97.75 93 LEU A N 1
ATOM 757 C CA . LEU A 1 93 ? -1.826 -7.266 11.766 1 97.75 93 LEU A CA 1
ATOM 758 C C . LEU A 1 93 ? -2.65 -6.152 11.125 1 97.75 93 LEU A C 1
ATOM 760 O O . LEU A 1 93 ? -2.559 -4.992 11.531 1 97.75 93 LEU A O 1
ATOM 764 N N . ALA A 1 94 ? -3.461 -6.516 10.125 1 98.25 94 ALA A N 1
ATOM 765 C CA . ALA A 1 94 ? -4.336 -5.535 9.484 1 98.25 94 ALA A CA 1
ATOM 766 C C . ALA A 1 94 ? -5.258 -4.875 10.508 1 98.25 94 ALA A C 1
ATOM 768 O O . ALA A 1 94 ? -5.445 -3.656 10.492 1 98.25 94 ALA A O 1
ATOM 769 N N . GLU A 1 95 ? -5.77 -5.699 11.406 1 98.62 95 GLU A N 1
ATOM 770 C CA . GLU A 1 95 ? -6.656 -5.195 12.453 1 98.62 95 GLU A CA 1
ATOM 771 C C . GLU A 1 95 ? -5.922 -4.238 13.391 1 98.62 95 GLU A C 1
ATOM 773 O O . GLU A 1 95 ? -6.473 -3.211 13.789 1 98.62 95 GLU A O 1
ATOM 778 N N . ARG A 1 96 ? -4.75 -4.633 13.688 1 98.31 96 ARG A N 1
ATOM 779 C CA . ARG A 1 96 ? -3.949 -3.807 14.586 1 98.31 96 ARG A CA 1
ATOM 780 C C . ARG A 1 96 ? -3.646 -2.451 13.953 1 98.31 96 ARG A C 1
ATOM 782 O O . ARG A 1 96 ? -3.73 -1.418 14.625 1 98.31 96 ARG A O 1
ATOM 789 N N . ILE A 1 97 ? -3.262 -2.453 12.727 1 98.75 97 ILE A N 1
ATOM 790 C CA . ILE A 1 97 ? -2.957 -1.211 12.023 1 98.75 97 ILE A CA 1
ATOM 791 C C . ILE A 1 97 ? -4.219 -0.359 11.914 1 98.75 97 ILE A C 1
ATOM 793 O O . ILE A 1 97 ? -4.199 0.834 12.219 1 98.75 97 ILE A O 1
ATOM 797 N N . TYR A 1 98 ? -5.316 -0.99 11.555 1 98.88 98 TYR A N 1
ATOM 798 C CA . TYR A 1 98 ? -6.582 -0.283 11.406 1 98.88 98 TYR A CA 1
ATOM 799 C C . TYR A 1 98 ? -6.965 0.425 12.703 1 98.88 98 TYR A C 1
ATOM 801 O O . TYR A 1 98 ? -7.465 1.552 12.672 1 98.88 98 TYR A O 1
ATOM 809 N N . ALA A 1 99 ? -6.73 -0.225 13.781 1 98.75 99 ALA A N 1
ATOM 810 C CA . ALA A 1 99 ? -7.125 0.297 15.086 1 98.75 99 ALA A CA 1
ATOM 811 C C . ALA A 1 99 ? -6.391 1.598 15.398 1 98.75 99 ALA A C 1
ATOM 813 O O . ALA A 1 99 ? -6.855 2.398 16.219 1 98.75 99 ALA A O 1
ATOM 814 N N . GLU A 1 100 ? -5.242 1.827 14.758 1 98.81 100 GLU A N 1
ATOM 815 C CA . GLU A 1 100 ? -4.426 3.01 15.023 1 98.81 100 GLU A CA 1
ATOM 816 C C . GLU A 1 100 ? -4.785 4.152 14.078 1 98.81 100 GLU A C 1
ATOM 818 O O . GLU A 1 100 ? -4.359 5.289 14.281 1 98.81 100 GLU A O 1
ATOM 823 N N . LEU A 1 101 ? -5.613 3.932 13.086 1 98.88 101 LEU A N 1
ATOM 824 C CA . LEU A 1 101 ? -5.781 4.863 11.977 1 98.88 101 LEU A CA 1
ATOM 825 C C . LEU A 1 101 ? -6.566 6.094 12.414 1 98.88 101 LEU A C 1
ATOM 827 O O . LEU A 1 101 ? -6.328 7.199 11.922 1 98.88 101 LEU A O 1
ATOM 831 N N . PRO A 1 102 ? -7.531 5.941 13.375 1 98.88 102 PRO A N 1
ATOM 832 C CA . PRO A 1 102 ? -8.172 7.164 13.859 1 98.88 102 PRO A CA 1
ATOM 833 C C . PRO A 1 102 ? -7.188 8.141 14.492 1 98.88 102 PRO A C 1
ATOM 835 O O . PRO A 1 102 ? -7.281 9.352 14.281 1 98.88 102 PRO A O 1
ATOM 838 N N . LYS A 1 103 ? -6.293 7.598 15.266 1 98.81 103 LYS A N 1
ATOM 839 C CA . LYS A 1 103 ? -5.25 8.43 15.852 1 98.81 103 LYS A CA 1
ATOM 840 C C . LYS A 1 103 ? -4.363 9.047 14.773 1 98.81 103 LYS A C 1
ATOM 842 O O . LYS A 1 103 ? -3.977 10.211 14.875 1 98.81 103 LYS A O 1
ATOM 847 N N . ALA A 1 104 ? -3.996 8.281 13.758 1 98.88 104 ALA A N 1
ATOM 848 C CA . ALA A 1 104 ? -3.201 8.781 12.641 1 98.88 104 ALA A CA 1
ATOM 849 C C . ALA A 1 104 ? -3.916 9.93 11.93 1 98.88 104 ALA A C 1
ATOM 851 O O . ALA A 1 104 ? -3.301 10.945 11.602 1 98.88 104 ALA A O 1
ATOM 852 N N . LEU A 1 105 ? -5.219 9.695 11.742 1 98.94 105 LEU A N 1
ATOM 853 C CA . LEU A 1 105 ? -6.027 10.719 11.086 1 98.94 105 LEU A CA 1
ATOM 854 C C . LEU A 1 105 ? -5.953 12.039 11.844 1 98.94 105 LEU A C 1
ATOM 856 O O . LEU A 1 105 ? -5.797 13.102 11.242 1 98.94 105 LEU A O 1
ATOM 860 N N . GLU A 1 106 ? -6.039 11.992 13.094 1 98.75 106 GLU A N 1
ATOM 861 C CA . GLU A 1 106 ? -5.961 13.188 13.922 1 98.75 106 GLU A CA 1
ATOM 862 C C . GLU A 1 106 ? -4.629 13.906 13.727 1 98.75 106 GLU A C 1
ATOM 864 O O . GLU A 1 106 ? -4.586 15.141 13.672 1 98.75 106 GLU A O 1
ATOM 869 N N . ARG A 1 107 ? -3.531 13.133 13.641 1 98.62 107 ARG A N 1
ATOM 870 C CA . ARG A 1 107 ? -2.213 13.734 13.445 1 98.62 107 ARG A CA 1
ATOM 871 C C . ARG A 1 107 ? -2.098 14.383 12.078 1 98.62 107 ARG A C 1
ATOM 873 O O . ARG A 1 107 ? -1.517 15.461 11.938 1 98.62 107 ARG A O 1
ATOM 880 N N . PHE A 1 108 ? -2.658 13.766 11.117 1 98.5 108 PHE A N 1
ATOM 881 C CA . PHE A 1 108 ? -2.641 14.359 9.789 1 98.5 108 PHE A CA 1
ATOM 882 C C . PHE A 1 108 ? -3.441 15.656 9.758 1 98.5 108 PHE A C 1
ATOM 884 O O . PHE A 1 108 ? -3.025 16.641 9.141 1 98.5 108 PHE A O 1
ATOM 891 N N . GLN A 1 109 ? -4.586 15.578 10.383 1 98.12 109 GLN A N 1
ATOM 892 C CA . GLN A 1 109 ? -5.422 16.781 10.445 1 98.12 109 GLN A CA 1
ATOM 893 C C . GLN A 1 109 ? -4.711 17.906 11.188 1 98.12 109 GLN A C 1
ATOM 895 O O . GLN A 1 109 ? -4.809 19.062 10.797 1 98.12 109 GLN A O 1
ATOM 900 N N . GLU A 1 110 ? -4.039 17.594 12.234 1 96.94 110 GLU A N 1
ATOM 901 C CA . GLU A 1 110 ? -3.252 18.578 12.969 1 96.94 110 GLU A CA 1
ATOM 902 C C . GLU A 1 110 ? -2.168 19.188 12.078 1 96.94 110 GLU A C 1
ATOM 904 O O . GLU A 1 110 ? -1.943 20.406 12.102 1 96.94 110 GLU A O 1
ATOM 909 N N . LEU A 1 111 ? -1.479 18.359 11.352 1 97.25 111 LEU A N 1
ATOM 910 C CA . LEU A 1 111 ? -0.462 18.844 10.422 1 97.25 111 LEU A CA 1
ATOM 911 C C . LEU A 1 111 ? -1.056 19.844 9.438 1 97.25 111 LEU A C 1
ATOM 913 O O . LEU A 1 111 ? -0.475 20.906 9.203 1 97.25 111 LEU A O 1
ATOM 917 N N . LEU A 1 112 ? -2.244 19.562 8.922 1 96.75 112 LEU A N 1
ATOM 918 C CA . LEU A 1 112 ? -2.902 20.453 7.969 1 96.75 112 LEU A CA 1
ATOM 919 C C . LEU A 1 112 ? -3.217 21.797 8.609 1 96.75 112 LEU A C 1
ATOM 921 O O . LEU A 1 112 ? -3.021 22.844 7.984 1 96.75 112 LEU A O 1
ATOM 925 N N . ARG A 1 113 ? -3.66 21.703 9.812 1 95.56 113 ARG A N 1
ATOM 926 C CA . ARG A 1 113 ? -3.982 22.922 10.523 1 95.56 113 ARG A CA 1
ATOM 927 C C . ARG A 1 113 ? -2.738 23.781 10.719 1 95.56 113 ARG A C 1
ATOM 929 O O . ARG A 1 113 ? -2.789 25.016 10.562 1 95.56 113 ARG A O 1
ATOM 936 N N . ARG A 1 114 ? -1.672 23.156 11.016 1 93.88 114 ARG A N 1
ATOM 937 C CA . ARG A 1 114 ? -0.435 23.875 11.305 1 93.88 114 ARG A CA 1
ATOM 938 C C . ARG A 1 114 ? 0.174 24.453 10.031 1 93.88 114 ARG A C 1
ATOM 940 O O . ARG A 1 114 ? 0.835 25.5 10.062 1 93.88 114 ARG A O 1
ATOM 947 N N . LEU A 1 115 ? -0.013 23.797 8.969 1 92.69 115 LEU A N 1
ATOM 948 C CA . LEU A 1 115 ? 0.508 24.281 7.691 1 92.69 115 LEU A CA 1
ATOM 949 C C . LEU A 1 115 ? -0.323 25.438 7.172 1 92.69 115 LEU A C 1
ATOM 951 O O . LEU A 1 115 ? 0.175 26.266 6.406 1 92.69 115 LEU A O 1
ATOM 955 N N . GLU A 1 116 ? -1.665 25.438 7.402 1 85.44 116 GLU A N 1
ATOM 956 C CA . GLU A 1 116 ? -2.539 26.531 6.984 1 85.44 116 GLU A CA 1
ATOM 957 C C . GLU A 1 116 ? -2.309 27.781 7.832 1 85.44 116 GLU A C 1
ATOM 959 O O . GLU A 1 116 ? -2.615 28.891 7.402 1 85.44 116 GLU A O 1
ATOM 964 N N . GLU A 1 117 ? -1.967 27.625 9.125 1 69.12 117 GLU A N 1
ATOM 965 C CA . GLU A 1 117 ? -1.747 28.766 10 1 69.12 117 GLU A CA 1
ATOM 966 C C . GLU A 1 117 ? -0.593 29.641 9.5 1 69.12 117 GLU A C 1
ATOM 968 O O . GLU A 1 117 ? 0.502 29.125 9.242 1 69.12 117 GLU A O 1
ATOM 973 N N . PRO A 1 118 ? -0.911 30.812 8.688 1 53.59 118 PRO A N 1
ATOM 974 C CA . PRO A 1 118 ? 0.077 31.844 8.359 1 53.59 118 PRO A CA 1
ATOM 975 C C . PRO A 1 118 ? 1.067 32.094 9.492 1 53.59 118 PRO A C 1
ATOM 977 O O . PRO A 1 118 ? 0.721 31.938 10.664 1 53.59 118 PRO A O 1
ATOM 980 N N . ALA A 1 119 ? 2.391 31.844 9.359 1 47.03 119 ALA A N 1
ATOM 981 C CA . ALA A 1 119 ? 3.342 32.406 10.312 1 47.03 119 ALA A CA 1
ATOM 982 C C . ALA A 1 119 ? 2.943 33.844 10.711 1 47.03 119 ALA A C 1
ATOM 984 O O . ALA A 1 119 ? 2.414 34.594 9.898 1 47.03 119 ALA A O 1
ATOM 985 N N . MET B 1 1 ? 3.629 -20.766 0.789 1 68.56 1 MET B N 1
ATOM 986 C CA . MET B 1 1 ? 2.645 -21.109 -0.238 1 68.56 1 MET B CA 1
ATOM 987 C C . MET B 1 1 ? 1.227 -20.859 0.267 1 68.56 1 MET B C 1
ATOM 989 O O . MET B 1 1 ? 0.425 -20.219 -0.411 1 68.56 1 MET B O 1
ATOM 993 N N . ALA B 1 2 ? 1.069 -21.203 1.448 1 75.5 2 ALA B N 1
ATOM 994 C CA . ALA B 1 2 ? -0.261 -21.031 2.027 1 75.5 2 ALA B CA 1
ATOM 995 C C . ALA B 1 2 ? -0.636 -19.562 2.127 1 75.5 2 ALA B C 1
ATOM 997 O O . ALA B 1 2 ? -1.777 -19.188 1.85 1 75.5 2 ALA B O 1
ATOM 998 N N . SER B 1 3 ? 0.367 -18.781 2.277 1 91.19 3 SER B N 1
ATOM 999 C CA . SER B 1 3 ? 0.107 -17.359 2.428 1 91.19 3 SER B CA 1
ATOM 1000 C C . SER B 1 3 ? -0.259 -16.719 1.092 1 91.19 3 SER B C 1
ATOM 1002 O O . SER B 1 3 ? -1.162 -15.875 1.024 1 91.19 3 SER B O 1
ATOM 1004 N N . LEU B 1 4 ? 0.366 -17.219 0.067 1 96.31 4 LEU B N 1
ATOM 1005 C CA . LEU B 1 4 ? 0.08 -16.672 -1.256 1 96.31 4 LEU B CA 1
ATOM 1006 C C . LEU B 1 4 ? -1.33 -17.047 -1.703 1 96.31 4 LEU B C 1
ATOM 1008 O O . LEU B 1 4 ? -2.062 -16.203 -2.225 1 96.31 4 LEU B O 1
ATOM 1012 N N . ALA B 1 5 ? -1.703 -18.297 -1.488 1 96.94 5 ALA B N 1
ATOM 1013 C CA . ALA B 1 5 ? -3.037 -18.75 -1.866 1 96.94 5 ALA B CA 1
ATOM 1014 C C . ALA B 1 5 ? -4.117 -17.938 -1.165 1 96.94 5 ALA B C 1
ATOM 1016 O O . ALA B 1 5 ? -5.105 -17.531 -1.785 1 96.94 5 ALA B O 1
ATOM 1017 N N . ARG B 1 6 ? -3.92 -17.703 0.048 1 96.69 6 ARG B N 1
ATOM 1018 C CA . ARG B 1 6 ? -4.875 -16.922 0.815 1 96.69 6 ARG B CA 1
ATOM 1019 C C . ARG B 1 6 ? -4.949 -15.484 0.288 1 96.69 6 ARG B C 1
ATOM 1021 O O . ARG B 1 6 ? -6.035 -14.906 0.197 1 96.69 6 ARG B O 1
ATOM 1028 N N . ALA B 1 7 ? -3.789 -14.93 0.02 1 98 7 ALA B N 1
ATOM 1029 C CA . ALA B 1 7 ? -3.73 -13.57 -0.516 1 98 7 ALA B CA 1
ATOM 1030 C C . ALA B 1 7 ? -4.477 -13.477 -1.844 1 98 7 ALA B C 1
ATOM 1032 O O . ALA B 1 7 ? -5.215 -12.516 -2.08 1 98 7 ALA B O 1
ATOM 1033 N N . VAL B 1 8 ? -4.297 -14.469 -2.66 1 98.5 8 VAL B N 1
ATOM 1034 C CA . VAL B 1 8 ? -4.957 -14.5 -3.959 1 98.5 8 VAL B CA 1
ATOM 1035 C C . VAL B 1 8 ? -6.473 -14.586 -3.766 1 98.5 8 VAL B C 1
ATOM 1037 O O . VAL B 1 8 ? -7.23 -13.898 -4.449 1 98.5 8 VAL B O 1
ATOM 1040 N N . GLU B 1 9 ? -6.867 -15.383 -2.844 1 98.31 9 GLU B N 1
ATOM 1041 C CA . GLU B 1 9 ? -8.297 -15.523 -2.566 1 98.31 9 GLU B CA 1
ATOM 1042 C C . GLU B 1 9 ? -8.891 -14.219 -2.047 1 98.31 9 GLU B C 1
ATOM 1044 O O . GLU B 1 9 ? -10.031 -13.875 -2.365 1 98.31 9 GLU B O 1
ATOM 1049 N N . ARG B 1 10 ? -8.164 -13.539 -1.24 1 98.19 10 ARG B N 1
ATOM 1050 C CA . ARG B 1 10 ? -8.633 -12.266 -0.708 1 98.19 10 ARG B CA 1
ATOM 1051 C C . ARG B 1 10 ? -8.766 -11.227 -1.814 1 98.19 10 ARG B C 1
ATOM 1053 O O . ARG B 1 10 ? -9.688 -10.414 -1.804 1 98.19 10 ARG B O 1
ATOM 1060 N N . LEU B 1 11 ? -7.789 -11.211 -2.738 1 98.75 11 LEU B N 1
ATOM 1061 C CA . LEU B 1 11 ? -7.891 -10.312 -3.885 1 98.75 11 LEU B CA 1
ATOM 1062 C C . LEU B 1 11 ? -9.117 -10.641 -4.73 1 98.75 11 LEU B C 1
ATOM 1064 O O . LEU B 1 11 ? -9.867 -9.75 -5.125 1 98.75 11 LEU B O 1
ATOM 1068 N N . LYS B 1 12 ? -9.336 -11.938 -4.988 1 98.88 12 LYS B N 1
ATOM 1069 C CA . LYS B 1 12 ? -10.508 -12.391 -5.738 1 98.88 12 LYS B CA 1
ATOM 1070 C C . LYS B 1 12 ? -11.797 -11.922 -5.074 1 98.88 12 LYS B C 1
ATOM 1072 O O . LYS B 1 12 ? -12.703 -11.422 -5.75 1 98.88 12 LYS B O 1
ATOM 1077 N N . ALA B 1 13 ? -11.852 -12.047 -3.785 1 98.75 13 ALA B N 1
ATOM 1078 C CA . ALA B 1 13 ? -13.039 -11.664 -3.029 1 98.75 13 ALA B CA 1
ATOM 1079 C C . ALA B 1 13 ? -13.344 -10.18 -3.215 1 98.75 13 ALA B C 1
ATOM 1081 O O . ALA B 1 13 ? -14.508 -9.789 -3.352 1 98.75 13 ALA B O 1
ATOM 1082 N N . ALA B 1 14 ? -12.336 -9.336 -3.16 1 98.81 14 ALA B N 1
ATOM 1083 C CA . ALA B 1 14 ? -12.539 -7.902 -3.355 1 98.81 14 ALA B CA 1
ATOM 1084 C C . ALA B 1 14 ? -13.055 -7.609 -4.762 1 98.81 14 ALA B C 1
ATOM 1086 O O . ALA B 1 14 ? -13.961 -6.789 -4.934 1 98.81 14 ALA B O 1
ATOM 1087 N N . LEU B 1 15 ? -12.516 -8.281 -5.742 1 98.88 15 LEU B N 1
ATOM 1088 C CA . LEU B 1 15 ? -12.852 -8.016 -7.141 1 98.88 15 LEU B CA 1
ATOM 1089 C C . LEU B 1 15 ? -14.242 -8.539 -7.477 1 98.88 15 LEU B C 1
ATOM 1091 O O . LEU B 1 15 ? -14.812 -8.172 -8.5 1 98.88 15 LEU B O 1
ATOM 1095 N N . GLU B 1 16 ? -14.742 -9.383 -6.633 1 98.69 16 GLU B N 1
ATOM 1096 C CA . GLU B 1 16 ? -16.078 -9.938 -6.848 1 98.69 16 GLU B CA 1
ATOM 1097 C C . GLU B 1 16 ? -17.156 -9.055 -6.223 1 98.69 16 GLU B C 1
ATOM 1099 O O . GLU B 1 16 ? -18.344 -9.266 -6.445 1 98.69 16 GLU B O 1
ATOM 1104 N N . ARG B 1 17 ? -16.797 -8.039 -5.461 1 98.44 17 ARG B N 1
ATOM 1105 C CA . ARG B 1 17 ? -17.734 -7.102 -4.859 1 98.44 17 ARG B CA 1
ATOM 1106 C C . ARG B 1 17 ? -18.125 -6.004 -5.848 1 98.44 17 ARG B C 1
ATOM 1108 O O . ARG B 1 17 ? -17.344 -5.656 -6.734 1 98.44 17 ARG B O 1
ATOM 1115 N N . PRO B 1 18 ? -19.375 -5.469 -5.645 1 98.31 18 PRO B N 1
ATOM 1116 C CA . PRO B 1 18 ? -19.672 -4.273 -6.438 1 98.31 18 PRO B CA 1
ATOM 1117 C C . PRO B 1 18 ? -18.672 -3.148 -6.215 1 98.31 18 PRO B C 1
ATOM 1119 O O . PRO B 1 18 ? -18.391 -2.783 -5.07 1 98.31 18 PRO B O 1
ATOM 1122 N N . LYS B 1 19 ? -18.234 -2.623 -7.309 1 98.25 19 LYS B N 1
ATOM 1123 C CA . LYS B 1 19 ? -17.156 -1.645 -7.25 1 98.25 19 LYS B CA 1
ATOM 1124 C C . LYS B 1 19 ? -17.641 -0.317 -6.68 1 98.25 19 LYS B C 1
ATOM 1126 O O . LYS B 1 19 ? -18.688 0.198 -7.094 1 98.25 19 LYS B O 1
ATOM 1131 N N . ASP B 1 20 ? -17 0.218 -5.742 1 98.19 20 ASP B N 1
ATOM 1132 C CA . ASP B 1 20 ? -16.984 1.616 -5.324 1 98.19 20 ASP B CA 1
ATOM 1133 C C . ASP B 1 20 ? -15.578 2.064 -4.941 1 98.19 20 ASP B C 1
ATOM 1135 O O . ASP B 1 20 ? -14.609 1.329 -5.141 1 98.19 20 ASP B O 1
ATOM 1139 N N . GLU B 1 21 ? -15.438 3.238 -4.473 1 98.31 21 GLU B N 1
ATOM 1140 C CA . GLU B 1 21 ? -14.094 3.764 -4.234 1 98.31 21 GLU B CA 1
ATOM 1141 C C . GLU B 1 21 ? -13.391 2.992 -3.119 1 98.31 21 GLU B C 1
ATOM 1143 O O . GLU B 1 21 ? -12.164 2.871 -3.121 1 98.31 21 GLU B O 1
ATOM 1148 N N . PHE B 1 22 ? -14.141 2.471 -2.174 1 98.62 22 PHE B N 1
ATOM 1149 C CA . PHE B 1 22 ? -13.562 1.748 -1.05 1 98.62 22 PHE B CA 1
ATOM 1150 C C . PHE B 1 22 ? -13.141 0.343 -1.468 1 98.62 22 PHE B C 1
ATOM 1152 O O . PHE B 1 22 ? -12.07 -0.131 -1.089 1 98.62 22 PHE B O 1
ATOM 1159 N N . ILE B 1 23 ? -14 -0.3 -2.264 1 98.75 23 ILE B N 1
ATOM 1160 C CA . ILE B 1 23 ? -13.656 -1.616 -2.789 1 98.75 23 ILE B CA 1
ATOM 1161 C C . ILE B 1 23 ? -12.445 -1.5 -3.719 1 98.75 23 ILE B C 1
ATOM 1163 O O . ILE B 1 23 ? -11.555 -2.352 -3.697 1 98.75 23 ILE B O 1
ATOM 1167 N N . ARG B 1 24 ? -12.438 -0.469 -4.484 1 98.81 24 ARG B N 1
ATOM 1168 C CA . ARG B 1 24 ? -11.289 -0.212 -5.352 1 98.81 24 ARG B CA 1
ATOM 1169 C C . ARG B 1 24 ? -10 -0.135 -4.547 1 98.81 24 ARG B C 1
ATOM 1171 O O . ARG B 1 24 ? -9.016 -0.808 -4.871 1 98.81 24 ARG B O 1
ATOM 1178 N N . ASP B 1 25 ? -10.016 0.632 -3.506 1 98.75 25 ASP B N 1
ATOM 1179 C CA . ASP B 1 25 ? -8.82 0.804 -2.682 1 98.75 25 ASP B CA 1
ATOM 1180 C C . ASP B 1 25 ? -8.453 -0.497 -1.972 1 98.75 25 ASP B C 1
ATOM 1182 O O . ASP B 1 25 ? -7.273 -0.808 -1.81 1 98.75 25 ASP B O 1
ATOM 1186 N N . SER B 1 26 ? -9.469 -1.16 -1.545 1 98.75 26 SER B N 1
ATOM 1187 C CA . SER B 1 26 ? -9.25 -2.463 -0.924 1 98.75 26 SER B CA 1
ATOM 1188 C C . SER B 1 26 ? -8.562 -3.428 -1.887 1 98.75 26 SER B C 1
ATOM 1190 O O . SER B 1 26 ? -7.602 -4.105 -1.517 1 98.75 26 SER B O 1
ATOM 1192 N N . ALA B 1 27 ? -9.094 -3.484 -3.08 1 98.88 27 ALA B N 1
ATOM 1193 C CA . ALA B 1 27 ? -8.516 -4.363 -4.094 1 98.88 27 ALA B CA 1
ATOM 1194 C C . ALA B 1 27 ? -7.07 -3.98 -4.395 1 98.88 27 ALA B C 1
ATOM 1196 O O . ALA B 1 27 ? -6.219 -4.852 -4.586 1 98.88 27 ALA B O 1
ATOM 1197 N N . ILE B 1 28 ? -6.816 -2.715 -4.414 1 98.88 28 ILE B N 1
ATOM 1198 C CA . ILE B 1 28 ? -5.465 -2.238 -4.676 1 98.88 28 ILE B CA 1
ATOM 1199 C C . ILE B 1 28 ? -4.539 -2.646 -3.529 1 98.88 28 ILE B C 1
ATOM 1201 O O . ILE B 1 28 ? -3.43 -3.129 -3.762 1 98.88 28 ILE B O 1
ATOM 1205 N N . GLN B 1 29 ? -4.953 -2.502 -2.309 1 98.69 29 GLN B N 1
ATOM 1206 C CA . GLN B 1 29 ? -4.18 -2.943 -1.153 1 98.69 29 GLN B CA 1
ATOM 1207 C C . GLN B 1 29 ? -3.895 -4.441 -1.223 1 98.69 29 GLN B C 1
ATOM 1209 O O . GLN B 1 29 ? -2.764 -4.875 -0.99 1 98.69 29 GLN B O 1
ATOM 1214 N N . ARG B 1 30 ? -4.879 -5.219 -1.556 1 98.69 30 ARG B N 1
ATOM 1215 C CA . ARG B 1 30 ? -4.734 -6.668 -1.628 1 98.69 30 ARG B CA 1
ATOM 1216 C C . ARG B 1 30 ? -3.822 -7.07 -2.783 1 98.69 30 ARG B C 1
ATOM 1218 O O . ARG B 1 30 ? -3.068 -8.039 -2.678 1 98.69 30 ARG B O 1
ATOM 1225 N N . PHE B 1 31 ? -3.904 -6.32 -3.832 1 98.88 31 PHE B N 1
ATOM 1226 C CA . PHE B 1 31 ? -2.963 -6.531 -4.926 1 98.88 31 PHE B CA 1
ATOM 1227 C C . PHE B 1 31 ? -1.529 -6.309 -4.453 1 98.88 31 PHE B C 1
ATOM 1229 O O . PHE B 1 31 ? -0.637 -7.098 -4.773 1 98.88 31 PHE B O 1
ATOM 1236 N N . GLU B 1 32 ? -1.293 -5.273 -3.713 1 98.5 32 GLU B N 1
ATOM 1237 C CA . GLU B 1 32 ? 0.047 -4.945 -3.232 1 98.5 32 GLU B CA 1
ATOM 1238 C C . GLU B 1 32 ? 0.651 -6.113 -2.453 1 98.5 32 GLU B C 1
ATOM 1240 O O . GLU B 1 32 ? 1.748 -6.574 -2.771 1 98.5 32 GLU B O 1
ATOM 1245 N N . PHE B 1 33 ? -0.095 -6.578 -1.452 1 97.88 33 PHE B N 1
ATOM 1246 C CA . PHE B 1 33 ? 0.525 -7.605 -0.626 1 97.88 33 PHE B CA 1
ATOM 1247 C C . PHE B 1 33 ? 0.548 -8.945 -1.354 1 97.88 33 PHE B C 1
ATOM 1249 O O . PHE B 1 33 ? 1.425 -9.773 -1.109 1 97.88 33 PHE B O 1
ATOM 1256 N N . THR B 1 34 ? -0.398 -9.211 -2.295 1 98.5 34 THR B N 1
ATOM 1257 C CA . THR B 1 34 ? -0.354 -10.43 -3.086 1 98.5 34 THR B CA 1
ATOM 1258 C C . THR B 1 34 ? 0.879 -10.453 -3.984 1 98.5 34 THR B C 1
ATOM 1260 O O . THR B 1 34 ? 1.572 -11.469 -4.074 1 98.5 34 THR B O 1
ATOM 1263 N N . PHE B 1 35 ? 1.157 -9.305 -4.613 1 98.62 35 PHE B N 1
ATOM 1264 C CA . PHE B 1 35 ? 2.34 -9.203 -5.461 1 98.62 35 PHE B CA 1
ATOM 1265 C C . PHE B 1 35 ? 3.607 -9.438 -4.648 1 98.62 35 PHE B C 1
ATOM 1267 O O . PHE B 1 35 ? 4.523 -10.133 -5.105 1 98.62 35 PHE B O 1
ATOM 1274 N N . GLU B 1 36 ? 3.645 -8.859 -3.473 1 97.44 36 GLU B N 1
ATOM 1275 C CA . GLU B 1 36 ? 4.789 -9.047 -2.586 1 97.44 36 GLU B CA 1
ATOM 1276 C C . GLU B 1 36 ? 5.008 -10.523 -2.273 1 97.44 36 GLU B C 1
ATOM 1278 O O . GLU B 1 36 ? 6.133 -11.016 -2.348 1 97.44 36 GLU B O 1
ATOM 1283 N N . LEU B 1 37 ? 3.979 -11.227 -2.002 1 97.5 37 LEU B N 1
ATOM 1284 C CA . LEU B 1 37 ? 4.074 -12.648 -1.687 1 97.5 37 LEU B CA 1
ATOM 1285 C C . LEU B 1 37 ? 4.441 -13.461 -2.926 1 97.5 37 LEU B C 1
ATOM 1287 O O . LEU B 1 37 ? 5.199 -14.422 -2.838 1 97.5 37 LEU B O 1
ATOM 1291 N N . ALA B 1 38 ? 3.896 -13.039 -4.051 1 97.94 38 ALA B N 1
ATOM 1292 C CA . ALA B 1 38 ? 4.145 -13.758 -5.297 1 97.94 38 ALA B CA 1
ATOM 1293 C C . ALA B 1 38 ? 5.621 -13.703 -5.676 1 97.94 38 ALA B C 1
ATOM 1295 O O . ALA B 1 38 ? 6.234 -14.742 -5.941 1 97.94 38 ALA B O 1
ATOM 1296 N N . TRP B 1 39 ? 6.207 -12.453 -5.652 1 97.62 39 TRP B N 1
ATOM 1297 C CA . TRP B 1 39 ? 7.602 -12.383 -6.086 1 97.62 39 TRP B CA 1
ATOM 1298 C C . TRP B 1 39 ? 8.516 -13.062 -5.074 1 97.62 39 TRP B C 1
ATOM 1300 O O . TRP B 1 39 ? 9.531 -13.656 -5.453 1 97.62 39 TRP B O 1
ATOM 1310 N N . LYS B 1 40 ? 8.172 -13.062 -3.811 1 96.88 40 LYS B N 1
ATOM 1311 C CA . LYS B 1 40 ? 8.953 -13.781 -2.805 1 96.88 40 LYS B CA 1
ATOM 1312 C C . LYS B 1 40 ? 8.859 -15.289 -3.014 1 96.88 40 LYS B C 1
ATOM 1314 O O . LYS B 1 40 ? 9.828 -16.016 -2.775 1 96.88 40 LYS B O 1
ATOM 1319 N N . THR B 1 41 ? 7.664 -15.734 -3.359 1 97.25 41 THR B N 1
ATOM 1320 C CA . THR B 1 41 ? 7.484 -17.141 -3.707 1 97.25 41 THR B CA 1
ATOM 1321 C C . THR B 1 41 ? 8.359 -17.516 -4.902 1 97.25 41 THR B C 1
ATOM 1323 O O . THR B 1 41 ? 9.008 -18.562 -4.898 1 97.25 41 THR B O 1
ATOM 1326 N N . LEU B 1 42 ? 8.367 -16.672 -5.898 1 97.44 42 LEU B N 1
ATOM 1327 C CA . LEU B 1 42 ? 9.227 -16.891 -7.055 1 97.44 42 LEU B CA 1
ATOM 1328 C C . LEU B 1 42 ? 10.695 -16.953 -6.637 1 97.44 42 LEU B C 1
ATOM 1330 O O . LEU B 1 42 ? 11.438 -17.828 -7.082 1 97.44 42 LEU B O 1
ATOM 1334 N N . LYS B 1 43 ? 11.078 -15.984 -5.832 1 97.44 43 LYS B N 1
ATOM 1335 C CA . LYS B 1 43 ? 12.438 -15.945 -5.312 1 97.44 43 LYS B CA 1
ATOM 1336 C C . LYS B 1 43 ? 12.805 -17.25 -4.621 1 97.44 43 LYS B C 1
ATOM 1338 O O . LYS B 1 43 ? 13.867 -17.828 -4.879 1 97.44 43 LYS B O 1
ATOM 1343 N N . THR B 1 44 ? 11.93 -17.703 -3.721 1 96.44 44 THR B N 1
ATOM 1344 C CA . THR B 1 44 ? 12.164 -18.953 -2.98 1 96.44 44 THR B CA 1
ATOM 1345 C C . THR B 1 44 ? 12.289 -20.125 -3.934 1 96.44 44 THR B C 1
ATOM 1347 O O . THR B 1 44 ? 13.164 -20.984 -3.768 1 96.44 44 THR B O 1
ATOM 1350 N N . PHE B 1 45 ? 11.383 -20.219 -4.898 1 95.69 45 PHE B N 1
ATOM 1351 C CA . PHE B 1 45 ? 11.43 -21.281 -5.898 1 95.69 45 PHE B CA 1
ATOM 1352 C C . PHE B 1 45 ? 12.766 -21.297 -6.621 1 95.69 45 PHE B C 1
ATOM 1354 O O . PHE B 1 45 ? 13.375 -22.344 -6.801 1 95.69 45 PHE B O 1
ATOM 1361 N N . LEU B 1 46 ? 13.227 -20.125 -7.043 1 97.12 46 LEU B N 1
ATOM 1362 C CA . LEU B 1 46 ? 14.484 -20 -7.766 1 97.12 46 LEU B CA 1
ATOM 1363 C C . LEU B 1 46 ? 15.656 -20.422 -6.887 1 97.12 46 LEU B C 1
ATOM 1365 O O . LEU B 1 46 ? 16.578 -21.109 -7.355 1 97.12 46 LEU B O 1
ATOM 1369 N 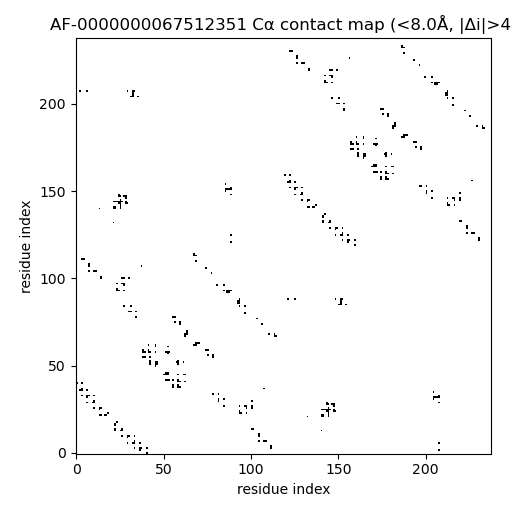N . GLU B 1 47 ? 15.602 -20.031 -5.676 1 96.69 47 GLU B N 1
ATOM 1370 C CA . GLU B 1 47 ? 16.656 -20.4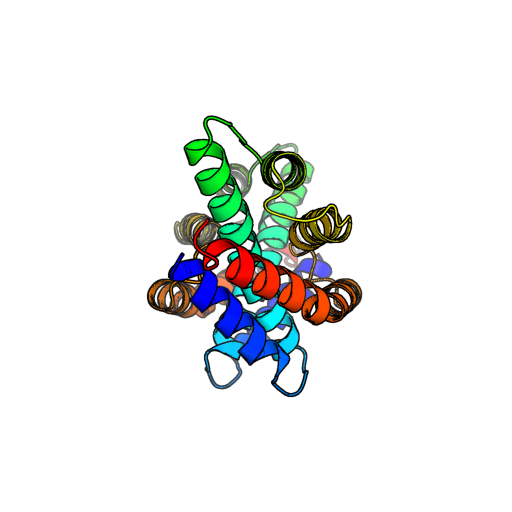22 -4.742 1 96.69 47 GLU B CA 1
ATOM 1371 C C . GLU B 1 47 ? 16.75 -21.938 -4.602 1 96.69 47 GLU B C 1
ATOM 1373 O O . GLU B 1 47 ? 17.859 -22.484 -4.504 1 96.69 47 GLU B O 1
ATOM 1378 N N . LEU B 1 48 ? 15.617 -22.562 -4.547 1 94.56 48 LEU B N 1
ATOM 1379 C CA . LEU B 1 48 ? 15.57 -24.031 -4.473 1 94.56 48 LEU B CA 1
ATOM 1380 C C . LEU B 1 48 ? 16.219 -24.656 -5.703 1 94.56 48 LEU B C 1
ATOM 1382 O O . LEU B 1 48 ? 16.719 -25.781 -5.641 1 94.56 48 LEU B O 1
ATOM 1386 N N . GLN B 1 49 ? 16.234 -23.969 -6.801 1 94.44 49 GLN B N 1
ATOM 1387 C CA . GLN B 1 49 ? 16.844 -24.453 -8.039 1 94.44 49 GLN B CA 1
ATOM 1388 C C . GLN B 1 49 ? 18.297 -24.047 -8.141 1 94.44 49 GLN B C 1
ATOM 1390 O O . GLN B 1 49 ? 18.953 -24.281 -9.156 1 94.44 49 GLN B O 1
ATOM 1395 N N . GLY B 1 50 ? 18.781 -23.359 -7.117 1 96.12 50 GLY B N 1
ATOM 1396 C CA . GLY B 1 50 ? 20.172 -22.969 -7.09 1 96.12 50 GLY B CA 1
ATOM 1397 C C . GLY B 1 50 ? 20.422 -21.609 -7.719 1 96.12 50 GLY B C 1
ATOM 1398 O O . GLY B 1 50 ? 21.578 -21.25 -7.996 1 96.12 50 GLY B O 1
ATOM 1399 N N . LEU B 1 51 ? 19.359 -20.922 -8.008 1 97 51 LEU B N 1
ATOM 1400 C CA . LEU B 1 51 ? 19.438 -19.594 -8.578 1 97 51 LEU B CA 1
ATOM 1401 C C . LEU B 1 51 ? 19.141 -18.531 -7.523 1 97 51 LEU B C 1
ATOM 1403 O O . LEU B 1 51 ? 18.609 -18.844 -6.457 1 97 51 LEU B O 1
ATOM 1407 N N . GLU B 1 52 ? 19.625 -17.375 -7.832 1 95.94 52 GLU B N 1
ATOM 1408 C CA . GLU B 1 52 ? 19.375 -16.297 -6.883 1 95.94 52 GLU B CA 1
ATOM 1409 C C . GLU B 1 52 ? 18.672 -15.109 -7.555 1 95.94 52 GLU B C 1
ATOM 1411 O O . GLU B 1 52 ? 18.984 -14.773 -8.695 1 95.94 52 GLU B O 1
ATOM 1416 N N . ALA B 1 53 ? 17.703 -14.594 -6.941 1 96.31 53 ALA B N 1
ATOM 1417 C CA . ALA B 1 53 ? 17.031 -13.359 -7.332 1 96.31 53 ALA B CA 1
ATOM 1418 C C . ALA B 1 53 ? 16.875 -12.414 -6.141 1 96.31 53 ALA B C 1
ATOM 1420 O O . ALA B 1 53 ? 16.359 -12.812 -5.094 1 96.31 53 ALA B O 1
ATOM 1421 N N . ARG B 1 54 ? 17.312 -11.156 -6.293 1 95.81 54 ARG B N 1
ATOM 1422 C CA . ARG B 1 54 ? 17.344 -10.234 -5.16 1 95.81 54 ARG B CA 1
ATOM 1423 C C . ARG B 1 54 ? 16.328 -9.109 -5.344 1 95.81 54 ARG B C 1
ATOM 1425 O O . ARG B 1 54 ? 16.312 -8.148 -4.578 1 95.81 54 ARG B O 1
ATOM 1432 N N . SER B 1 55 ? 15.539 -9.18 -6.453 1 97.88 55 SER B N 1
ATOM 1433 C CA . SER B 1 55 ? 14.516 -8.188 -6.738 1 97.88 55 SER B CA 1
ATOM 1434 C C . SER B 1 55 ? 13.32 -8.812 -7.445 1 97.88 55 SER B C 1
ATOM 1436 O O . SER B 1 55 ? 13.43 -9.891 -8.039 1 97.88 55 SER B O 1
ATOM 1438 N N . PRO B 1 56 ? 12.195 -8.094 -7.285 1 98.12 56 PRO B N 1
ATOM 1439 C CA . PRO B 1 56 ? 11.023 -8.609 -8 1 98.12 56 PRO B CA 1
ATOM 1440 C C . PRO B 1 56 ? 11.281 -8.805 -9.492 1 98.12 56 PRO B C 1
ATOM 1442 O O . PRO B 1 56 ? 10.906 -9.836 -10.055 1 98.12 56 PRO B O 1
ATOM 1445 N N . ARG B 1 57 ? 11.898 -7.832 -10.055 1 98.19 57 ARG B N 1
ATOM 1446 C CA . ARG B 1 57 ? 12.18 -7.918 -11.484 1 98.19 57 ARG B CA 1
ATOM 1447 C C . ARG B 1 57 ? 13.031 -9.141 -11.805 1 98.19 57 ARG B C 1
ATOM 1449 O O . ARG B 1 57 ? 12.734 -9.883 -12.742 1 98.19 57 ARG B O 1
ATOM 1456 N N . ALA B 1 58 ? 14.102 -9.344 -11.031 1 98.12 58 ALA B N 1
ATOM 1457 C CA . ALA B 1 58 ? 14.992 -10.484 -11.219 1 98.12 58 ALA B CA 1
ATOM 1458 C C . ALA B 1 58 ? 14.25 -11.797 -11.008 1 98.12 58 ALA B C 1
ATOM 1460 O O . ALA B 1 58 ? 14.477 -12.766 -11.742 1 98.12 58 ALA B O 1
ATOM 1461 N N . ALA B 1 59 ? 13.406 -11.867 -10.016 1 98.25 59 ALA B N 1
ATOM 1462 C CA . ALA B 1 59 ? 12.648 -13.07 -9.703 1 98.25 59 ALA B CA 1
ATOM 1463 C C . ALA B 1 59 ? 11.703 -13.438 -10.836 1 98.25 59 ALA B C 1
ATOM 1465 O O . ALA B 1 59 ? 11.586 -14.609 -11.211 1 98.25 59 ALA B O 1
ATOM 1466 N N . ILE B 1 60 ? 11.047 -12.422 -11.367 1 98.19 60 ILE B N 1
ATOM 1467 C CA . ILE B 1 60 ? 10.109 -12.633 -12.469 1 98.19 60 ILE B CA 1
ATOM 1468 C C . ILE B 1 60 ? 10.859 -13.148 -13.695 1 98.19 60 ILE B C 1
ATOM 1470 O O . ILE B 1 60 ? 10.477 -14.156 -14.289 1 98.19 60 ILE B O 1
ATOM 1474 N N . ARG B 1 61 ? 11.922 -12.516 -14.008 1 97.75 61 ARG B N 1
ATOM 1475 C CA . ARG B 1 61 ? 12.711 -12.922 -15.164 1 97.75 61 ARG B CA 1
ATOM 1476 C C . ARG B 1 61 ? 13.273 -14.328 -14.977 1 97.75 61 ARG B C 1
ATOM 1478 O O . ARG B 1 61 ? 13.281 -15.125 -15.914 1 97.75 61 ARG B O 1
ATOM 1485 N N . GLY B 1 62 ? 13.805 -14.57 -13.82 1 97.56 62 GLY B N 1
ATOM 1486 C CA . GLY B 1 62 ? 14.297 -15.906 -13.508 1 97.56 62 GLY B CA 1
ATOM 1487 C C . GLY B 1 62 ? 13.234 -16.984 -13.672 1 97.56 62 GLY B C 1
ATOM 1488 O O . GLY B 1 62 ? 13.516 -18.078 -14.18 1 97.56 62 GLY B O 1
ATOM 1489 N N . ALA B 1 63 ? 12.055 -16.672 -13.211 1 97.25 63 ALA B N 1
ATOM 1490 C CA . ALA B 1 63 ? 10.953 -17.625 -13.328 1 97.25 63 ALA B CA 1
ATOM 1491 C C . ALA B 1 63 ? 10.633 -17.922 -14.789 1 97.25 63 ALA B C 1
ATOM 1493 O O . ALA B 1 63 ? 10.258 -19.047 -15.125 1 97.25 63 ALA B O 1
ATOM 1494 N N . PHE B 1 64 ? 10.75 -16.891 -15.648 1 97.06 64 PHE B N 1
ATOM 1495 C CA . PHE B 1 64 ? 10.617 -17.109 -17.078 1 97.06 64 PHE B CA 1
ATOM 1496 C C . PHE B 1 64 ? 11.703 -18.062 -17.594 1 97.06 64 PHE B C 1
ATOM 1498 O O . PHE B 1 64 ? 11.406 -19.016 -18.312 1 97.06 64 PHE B O 1
ATOM 1505 N N . GLN B 1 65 ? 12.852 -17.812 -17.141 1 96.06 65 GLN B N 1
ATOM 1506 C CA . GLN B 1 65 ? 14.023 -18.531 -17.641 1 96.06 65 GLN B CA 1
ATOM 1507 C C . GLN B 1 65 ? 13.961 -20.016 -17.297 1 96.06 65 GLN B C 1
ATOM 1509 O O . GLN B 1 65 ? 14.328 -20.859 -18.109 1 96.06 65 GLN B O 1
ATOM 1514 N N . VAL B 1 66 ? 13.539 -20.328 -16.156 1 95.5 66 VAL B N 1
ATOM 1515 C CA . VAL B 1 66 ? 13.57 -21.719 -15.711 1 95.5 66 VAL B CA 1
ATOM 1516 C C . VAL B 1 66 ? 12.266 -22.422 -16.109 1 95.5 66 VAL B C 1
ATOM 1518 O O . VAL B 1 66 ? 12.07 -23.594 -15.805 1 95.5 66 VAL B O 1
ATOM 1521 N N . GLY B 1 67 ? 11.336 -21.625 -16.625 1 94.75 67 GLY B N 1
ATOM 1522 C CA . GLY B 1 67 ? 10.148 -22.219 -17.219 1 94.75 67 GLY B CA 1
ATOM 1523 C C . GLY B 1 67 ? 9 -22.359 -16.219 1 94.75 67 GLY B C 1
ATOM 1524 O O . GLY B 1 67 ? 8 -23.016 -16.516 1 94.75 67 GLY B O 1
ATOM 1525 N N . LEU B 1 68 ? 9.211 -21.875 -15.016 1 94.62 68 LEU B N 1
ATOM 1526 C CA . LEU B 1 68 ? 8.102 -21.891 -14.07 1 94.62 68 LEU B CA 1
ATOM 1527 C C . LEU B 1 68 ? 6.922 -21.094 -14.609 1 94.62 68 LEU B C 1
ATOM 1529 O O . LEU B 1 68 ? 5.77 -21.516 -14.477 1 94.62 68 LEU B O 1
ATOM 1533 N N . LEU B 1 69 ? 7.238 -19.859 -15.102 1 95.69 69 LEU B N 1
ATOM 1534 C CA . LEU B 1 69 ? 6.246 -19.016 -15.758 1 95.69 69 LEU B CA 1
ATOM 1535 C C . LEU B 1 69 ? 6.547 -18.875 -17.25 1 95.69 69 LEU B C 1
ATOM 1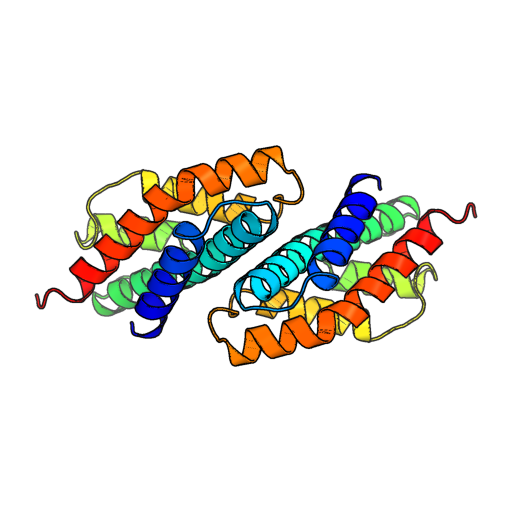537 O O . LEU B 1 69 ? 7.711 -18.781 -17.641 1 95.69 69 LEU B O 1
ATOM 1541 N N . PRO B 1 70 ? 5.453 -18.953 -18.031 1 94.88 70 PRO B N 1
ATOM 1542 C CA . PRO B 1 70 ? 5.707 -18.531 -19.422 1 94.88 70 PRO B CA 1
ATOM 1543 C C . PRO B 1 70 ? 6.109 -17.062 -19.531 1 94.88 70 PRO B C 1
ATOM 1545 O O . PRO B 1 70 ? 5.75 -16.266 -18.672 1 94.88 70 PRO B O 1
ATOM 1548 N N . GLU B 1 71 ? 6.883 -16.797 -20.547 1 94.88 71 GLU B N 1
ATOM 1549 C CA . GLU B 1 71 ? 7.203 -15.383 -20.75 1 94.88 71 GLU B CA 1
ATOM 1550 C C . GLU B 1 71 ? 5.938 -14.555 -20.938 1 94.88 71 GLU B C 1
ATOM 1552 O O . GLU B 1 71 ? 5.203 -14.758 -21.906 1 94.88 71 GLU B O 1
ATOM 1557 N N . ASP B 1 72 ? 5.598 -13.773 -20.109 1 96.88 72 ASP B N 1
ATOM 1558 C CA . ASP B 1 72 ? 4.426 -12.906 -20.062 1 96.88 72 ASP B CA 1
ATOM 1559 C C . ASP B 1 72 ? 4.805 -11.508 -19.594 1 96.88 72 ASP B C 1
ATOM 1561 O O . ASP B 1 72 ? 5.008 -11.289 -18.391 1 96.88 72 ASP B O 1
ATOM 1565 N N . PRO B 1 73 ? 4.875 -10.555 -20.484 1 96.56 73 PRO B N 1
ATOM 1566 C CA . PRO B 1 73 ? 5.289 -9.195 -20.141 1 96.56 73 PRO B CA 1
ATOM 1567 C C . PRO B 1 73 ? 4.41 -8.562 -19.062 1 96.56 73 PRO B C 1
ATOM 1569 O O . PRO B 1 73 ? 4.824 -7.605 -18.406 1 96.56 73 PRO B O 1
ATOM 1572 N N . PHE B 1 74 ? 3.244 -9.125 -18.922 1 98.5 74 PHE B N 1
ATOM 1573 C CA . PHE B 1 74 ? 2.316 -8.516 -17.969 1 98.5 74 PHE B CA 1
ATOM 1574 C C . PHE B 1 74 ? 2.848 -8.625 -16.547 1 98.5 74 PHE B C 1
ATOM 1576 O O . PHE B 1 74 ? 2.529 -7.785 -15.695 1 98.5 74 PHE B O 1
ATOM 1583 N N . TRP B 1 75 ? 3.707 -9.586 -16.188 1 98.44 75 TRP B N 1
ATOM 1584 C CA . TRP B 1 75 ? 4.309 -9.695 -14.867 1 98.44 75 TRP B CA 1
ATOM 1585 C C . TRP B 1 75 ? 5.148 -8.461 -14.547 1 98.44 75 TRP B C 1
ATOM 1587 O O . TRP B 1 75 ? 5.105 -7.945 -13.43 1 98.44 75 TRP B O 1
ATOM 1597 N N . LEU B 1 76 ? 5.883 -8.055 -15.562 1 97.94 76 LEU B N 1
ATOM 1598 C CA . LEU B 1 76 ? 6.688 -6.852 -15.391 1 97.94 76 LEU B CA 1
ATOM 1599 C C . LEU B 1 76 ? 5.805 -5.609 -15.32 1 97.94 76 LEU B C 1
ATOM 1601 O O . LEU B 1 76 ? 6.121 -4.652 -14.617 1 97.94 76 LEU B O 1
ATOM 1605 N N . GLU B 1 77 ? 4.727 -5.637 -16.078 1 98.5 77 GLU B N 1
ATOM 1606 C CA . GLU B 1 77 ? 3.75 -4.555 -15.977 1 98.5 77 GLU B CA 1
ATOM 1607 C C . GLU B 1 77 ? 3.133 -4.496 -14.586 1 98.5 77 GLU B C 1
ATOM 1609 O O . GLU B 1 77 ? 2.889 -3.408 -14.055 1 98.5 77 GLU B O 1
ATOM 1614 N N . MET B 1 78 ? 2.875 -5.648 -14 1 98.69 78 MET B N 1
ATOM 1615 C CA . MET B 1 78 ? 2.332 -5.699 -12.641 1 98.69 78 MET B CA 1
ATOM 1616 C C . MET B 1 78 ? 3.303 -5.078 -11.641 1 98.69 78 MET B C 1
ATOM 1618 O O . MET B 1 78 ? 2.883 -4.438 -10.68 1 98.69 78 MET B O 1
ATOM 1622 N N . LEU B 1 79 ? 4.602 -5.367 -11.867 1 98.38 79 LEU B N 1
ATOM 1623 C CA . LEU B 1 79 ? 5.613 -4.738 -11.031 1 98.38 79 LEU B CA 1
ATOM 1624 C C . LEU B 1 79 ? 5.508 -3.217 -11.102 1 98.38 79 LEU B C 1
ATOM 1626 O O . LEU B 1 79 ? 5.59 -2.537 -10.078 1 98.38 79 LEU B O 1
ATOM 1630 N N . GLU B 1 80 ? 5.328 -2.719 -12.305 1 98 80 GLU B N 1
ATOM 1631 C CA . GLU B 1 80 ? 5.18 -1.278 -12.484 1 98 80 GLU B CA 1
ATOM 1632 C C . GLU B 1 80 ? 3.912 -0.764 -11.812 1 98 80 GLU B C 1
ATOM 1634 O O . GLU B 1 80 ? 3.924 0.298 -11.188 1 98 80 GLU B O 1
ATOM 1639 N N . LEU B 1 81 ? 2.818 -1.448 -11.969 1 98.31 81 LEU B N 1
ATOM 1640 C CA . LEU B 1 81 ? 1.568 -1.088 -11.312 1 98.31 81 LEU B CA 1
ATOM 1641 C C . LEU B 1 81 ? 1.752 -1.017 -9.797 1 98.31 81 LEU B C 1
ATOM 1643 O O . LEU B 1 81 ? 1.307 -0.061 -9.164 1 98.31 81 LEU B O 1
ATOM 1647 N N . ARG B 1 82 ? 2.416 -2.039 -9.258 1 97.81 82 ARG B N 1
ATOM 1648 C CA . ARG B 1 82 ? 2.668 -2.09 -7.82 1 97.81 82 ARG B CA 1
ATOM 1649 C C . ARG B 1 82 ? 3.441 -0.861 -7.355 1 97.81 82 ARG B C 1
ATOM 1651 O O . ARG B 1 82 ? 3.131 -0.282 -6.312 1 97.81 82 ARG B O 1
ATOM 1658 N N . ASN B 1 83 ? 4.383 -0.447 -8.133 1 95.56 83 ASN B N 1
ATOM 1659 C CA . ASN B 1 83 ? 5.199 0.713 -7.797 1 95.56 83 ASN B CA 1
ATOM 1660 C C . ASN B 1 83 ? 4.375 1.999 -7.797 1 95.56 83 ASN B C 1
ATOM 1662 O O . ASN B 1 83 ? 4.699 2.949 -7.086 1 95.56 83 ASN B O 1
ATOM 1666 N N . LEU B 1 84 ? 3.334 1.984 -8.555 1 96.81 84 LEU B N 1
ATOM 1667 C CA . LEU B 1 84 ? 2.527 3.186 -8.734 1 96.81 84 LEU B CA 1
ATOM 1668 C C . LEU B 1 84 ? 1.441 3.279 -7.668 1 96.81 84 LEU B C 1
ATOM 1670 O O . LEU B 1 84 ? 0.782 4.312 -7.539 1 96.81 84 LEU B O 1
ATOM 1674 N N . THR B 1 85 ? 1.275 2.25 -6.836 1 96.5 85 THR B N 1
ATOM 1675 C CA . THR B 1 85 ? 0.153 2.209 -5.906 1 96.5 85 THR B CA 1
ATOM 1676 C C . THR B 1 85 ? 0.312 3.27 -4.82 1 96.5 85 THR B C 1
ATOM 1678 O O . THR B 1 85 ? -0.675 3.717 -4.23 1 96.5 85 THR B O 1
ATOM 1681 N N . ASN B 1 86 ? 1.472 3.719 -4.57 1 90.44 86 ASN B N 1
ATOM 1682 C CA . ASN B 1 86 ? 1.721 4.762 -3.58 1 90.44 86 ASN B CA 1
ATOM 1683 C C . ASN B 1 86 ? 1.092 6.09 -3.994 1 90.44 86 ASN B C 1
ATOM 1685 O O . ASN B 1 86 ? 0.954 7 -3.174 1 90.44 86 ASN B O 1
ATOM 1689 N N . HIS B 1 87 ? 0.681 6.152 -5.266 1 94.12 87 HIS B N 1
ATOM 1690 C CA . HIS B 1 87 ? 0.164 7.398 -5.82 1 94.12 87 HIS B CA 1
ATOM 1691 C C . HIS B 1 87 ? -1.344 7.324 -6.031 1 94.12 87 HIS B C 1
ATOM 1693 O O . HIS B 1 87 ? -1.93 8.203 -6.664 1 94.12 87 HIS B O 1
ATOM 1699 N N . THR B 1 88 ? -1.926 6.379 -5.469 1 95.19 88 THR B N 1
ATOM 1700 C CA . THR B 1 88 ? -3.334 6.141 -5.762 1 95.19 88 THR B CA 1
ATOM 1701 C C . THR B 1 88 ? -4.215 7.16 -5.047 1 95.19 88 THR B C 1
ATOM 1703 O O . THR B 1 88 ? -5.445 7.082 -5.109 1 95.19 88 THR B O 1
ATOM 1706 N N . TYR B 1 89 ? -3.518 8.086 -4.41 1 93.38 89 TYR B N 1
ATOM 1707 C CA . TYR B 1 89 ? -4.285 9.258 -4.02 1 93.38 89 TYR B CA 1
ATOM 1708 C C . TYR B 1 89 ? -4.879 9.961 -5.238 1 93.38 89 TYR B C 1
ATOM 1710 O O . TYR B 1 89 ? -5.863 10.688 -5.125 1 93.38 89 TYR B O 1
ATOM 1718 N N . ASP B 1 90 ? -4.227 9.805 -6.371 1 95.06 90 ASP B N 1
ATOM 1719 C CA . ASP B 1 90 ? -4.801 10.195 -7.656 1 95.06 90 ASP B CA 1
ATOM 1720 C C . ASP B 1 90 ? -5.875 9.203 -8.102 1 95.06 90 ASP B C 1
ATOM 1722 O O . ASP B 1 90 ? -5.566 8.07 -8.477 1 95.06 90 ASP B O 1
ATOM 1726 N N . GLU B 1 91 ? -7.105 9.656 -8.172 1 95.31 91 GLU B N 1
ATOM 1727 C CA . GLU B 1 91 ? -8.242 8.773 -8.422 1 95.31 91 GLU B CA 1
ATOM 1728 C C . GLU B 1 91 ? -8.164 8.156 -9.82 1 95.31 91 GLU B C 1
ATOM 1730 O O . GLU B 1 91 ? -8.539 7 -10.008 1 95.31 91 GLU B O 1
ATOM 1735 N N . ALA B 1 92 ? -7.781 8.945 -10.781 1 97.25 92 ALA B N 1
ATOM 1736 C CA . ALA B 1 92 ? -7.664 8.422 -12.133 1 97.25 92 ALA B CA 1
ATOM 1737 C C . ALA B 1 92 ? -6.664 7.273 -12.195 1 97.25 92 ALA B C 1
ATOM 1739 O O . ALA B 1 92 ? -6.902 6.266 -12.867 1 97.25 92 ALA B O 1
ATOM 1740 N N . LEU B 1 93 ? -5.547 7.445 -11.523 1 97.75 93 LEU B N 1
ATOM 1741 C CA . LEU B 1 93 ? -4.543 6.391 -11.469 1 97.75 93 LEU B CA 1
ATOM 1742 C C . LEU B 1 93 ? -5.078 5.164 -10.734 1 97.75 93 LEU B C 1
ATOM 1744 O O . LEU B 1 93 ? -4.848 4.031 -11.156 1 97.75 93 LEU B O 1
ATOM 1748 N N . ALA B 1 94 ? -5.785 5.398 -9.625 1 98.19 94 ALA B N 1
ATOM 1749 C CA . ALA B 1 94 ? -6.398 4.297 -8.883 1 98.19 94 ALA B CA 1
ATOM 1750 C C . ALA B 1 94 ? -7.328 3.482 -9.781 1 98.19 94 ALA B C 1
ATOM 1752 O O . ALA B 1 94 ? -7.305 2.25 -9.75 1 98.19 94 ALA B O 1
ATOM 1753 N N . GLU B 1 95 ? -8.086 4.199 -10.602 1 98.56 95 GLU B N 1
ATOM 1754 C CA . GLU B 1 95 ? -9.008 3.543 -11.516 1 98.56 95 GLU B CA 1
ATOM 1755 C C . GLU B 1 95 ? -8.258 2.709 -12.555 1 98.56 95 GLU B C 1
ATOM 1757 O O . GLU B 1 95 ? -8.68 1.599 -12.883 1 98.56 95 GLU B O 1
ATOM 1762 N N . ARG B 1 96 ? -7.219 3.289 -13.008 1 98.31 96 ARG B N 1
ATOM 1763 C CA . ARG B 1 96 ? -6.418 2.598 -14.008 1 98.31 96 ARG B CA 1
ATOM 1764 C C . ARG B 1 96 ? -5.816 1.316 -13.438 1 98.31 96 ARG B C 1
ATOM 1766 O O . ARG B 1 96 ? -5.82 0.275 -14.102 1 98.31 96 ARG B O 1
ATOM 1773 N N . ILE B 1 97 ? -5.273 1.388 -12.281 1 98.75 97 ILE B N 1
ATOM 1774 C CA . ILE B 1 97 ? -4.68 0.221 -11.633 1 98.75 97 ILE B CA 1
ATOM 1775 C C . ILE B 1 97 ? -5.758 -0.825 -11.367 1 98.75 97 ILE B C 1
ATOM 1777 O O . ILE B 1 97 ? -5.586 -2.002 -11.688 1 98.75 97 ILE B O 1
ATOM 1781 N N . TYR B 1 98 ? -6.891 -0.374 -10.852 1 98.88 98 TYR B N 1
ATOM 1782 C CA . TYR B 1 98 ? -7.992 -1.278 -10.547 1 98.88 98 TYR B CA 1
ATOM 1783 C C . TYR B 1 98 ? -8.422 -2.053 -11.789 1 98.88 98 TYR B C 1
ATOM 1785 O O . TYR B 1 98 ? -8.727 -3.246 -11.703 1 98.88 98 TYR B O 1
ATOM 1793 N N . ALA B 1 99 ? -8.445 -1.383 -12.883 1 98.75 99 ALA B N 1
ATOM 1794 C CA . ALA B 1 99 ? -8.922 -1.976 -14.133 1 98.75 99 ALA B CA 1
ATOM 1795 C C . ALA B 1 99 ? -8.031 -3.145 -14.555 1 98.75 99 ALA B C 1
ATOM 1797 O O . ALA B 1 99 ? -8.469 -4.02 -15.312 1 98.75 99 ALA B O 1
ATOM 1798 N N . GLU B 1 100 ? -6.797 -3.18 -14.07 1 98.81 100 GLU B N 1
ATOM 1799 C CA . GLU B 1 100 ? -5.844 -4.215 -14.461 1 98.81 100 GLU B CA 1
ATOM 1800 C C . GLU B 1 100 ? -5.883 -5.391 -13.484 1 98.81 100 GLU B C 1
ATOM 1802 O O . GLU B 1 100 ? -5.309 -6.449 -13.758 1 98.81 100 GLU B O 1
ATOM 1807 N N . LEU B 1 101 ? -6.578 -5.301 -12.398 1 98.88 101 LEU B N 1
ATOM 1808 C CA . LEU B 1 101 ? -6.441 -6.234 -11.281 1 98.88 101 LEU B CA 1
ATOM 1809 C C . LEU B 1 101 ? -7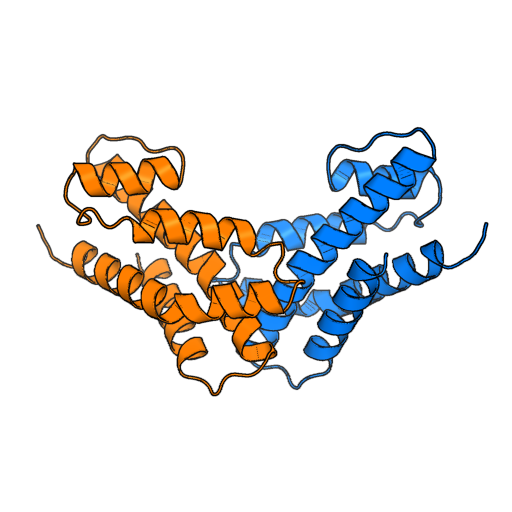.066 -7.582 -11.625 1 98.88 101 LEU B C 1
ATOM 1811 O O . LEU B 1 101 ? -6.586 -8.625 -11.18 1 98.88 101 LEU B O 1
ATOM 1815 N N . PRO B 1 102 ? -8.164 -7.598 -12.445 1 98.88 102 PRO B N 1
ATOM 1816 C CA . PRO B 1 102 ? -8.656 -8.914 -12.844 1 98.88 102 PRO B CA 1
ATOM 1817 C C . PRO B 1 102 ? -7.621 -9.719 -13.625 1 98.88 102 PRO B C 1
ATOM 1819 O O . PRO B 1 102 ? -7.488 -10.93 -13.406 1 98.88 102 PRO B O 1
ATOM 1822 N N . LYS B 1 103 ? -6.941 -9.047 -14.508 1 98.81 103 LYS B N 1
ATOM 1823 C CA . LYS B 1 103 ? -5.867 -9.711 -15.242 1 98.81 103 LYS B CA 1
ATOM 1824 C C . LYS B 1 103 ? -4.754 -10.156 -14.297 1 98.81 103 LYS B C 1
ATOM 1826 O O . LYS B 1 103 ? -4.199 -11.25 -14.461 1 98.81 103 LYS B O 1
ATOM 1831 N N . ALA B 1 104 ? -4.383 -9.328 -13.336 1 98.88 104 ALA B N 1
ATOM 1832 C CA . ALA B 1 104 ? -3.373 -9.68 -12.336 1 98.88 104 ALA B CA 1
ATOM 1833 C C . ALA B 1 104 ? -3.787 -10.914 -11.547 1 98.88 104 ALA B C 1
ATOM 1835 O O . ALA B 1 104 ? -2.975 -11.812 -11.312 1 98.88 104 ALA B O 1
ATOM 1836 N N . LEU B 1 105 ? -5.07 -10.906 -11.18 1 98.88 105 LEU B N 1
ATOM 1837 C CA . LEU B 1 105 ? -5.602 -12.039 -10.43 1 98.88 105 LEU B CA 1
ATOM 1838 C C . LEU B 1 105 ? -5.414 -13.336 -11.203 1 98.88 105 LEU B C 1
ATOM 1840 O O . LEU B 1 105 ? -5.008 -14.352 -10.633 1 98.88 105 LEU B O 1
ATOM 1844 N N . GLU B 1 106 ? -5.676 -13.312 -12.438 1 98.75 106 GLU B N 1
ATOM 1845 C CA . GLU B 1 106 ? -5.512 -14.492 -13.281 1 98.75 106 GLU B CA 1
ATOM 1846 C C . GLU B 1 106 ? -4.066 -14.984 -13.273 1 98.75 106 GLU B C 1
ATOM 1848 O O . GLU B 1 106 ? -3.814 -16.188 -13.242 1 98.75 106 GLU B O 1
ATOM 1853 N N . ARG B 1 107 ? -3.119 -14.039 -13.328 1 98.56 107 ARG B N 1
ATOM 1854 C CA . ARG B 1 107 ? -1.707 -14.406 -13.32 1 98.56 107 ARG B CA 1
ATOM 1855 C C . ARG B 1 107 ? -1.302 -15.016 -11.984 1 98.56 107 ARG B C 1
ATOM 1857 O O . ARG B 1 107 ? -0.537 -15.984 -11.938 1 98.56 107 ARG B O 1
ATOM 1864 N N . PHE B 1 108 ? -1.815 -14.484 -10.953 1 98.5 108 PHE B N 1
ATOM 1865 C CA . PHE B 1 108 ? -1.521 -15.055 -9.641 1 98.5 108 PHE B CA 1
ATOM 1866 C C . PHE B 1 108 ? -2.086 -16.469 -9.523 1 98.5 108 PHE B C 1
ATOM 1868 O O . PHE B 1 108 ? -1.431 -17.359 -8.977 1 98.5 108 PHE B O 1
ATOM 1875 N N . GLN B 1 109 ? -3.305 -16.594 -9.984 1 98.12 109 GLN B N 1
ATOM 1876 C CA . GLN B 1 109 ? -3.93 -17.906 -9.945 1 98.12 109 GLN B CA 1
ATOM 1877 C C . GLN B 1 109 ? -3.154 -18.906 -10.789 1 98.12 109 GLN B C 1
ATOM 1879 O O . GLN B 1 109 ? -3.004 -20.078 -10.398 1 98.12 109 GLN B O 1
ATOM 1884 N N . GLU B 1 110 ? -2.686 -18.5 -11.914 1 96.94 110 GLU B N 1
ATOM 1885 C CA . GLU B 1 110 ? -1.854 -19.359 -12.75 1 96.94 110 GLU B CA 1
ATOM 1886 C C . GLU B 1 110 ? -0.575 -19.766 -12.031 1 96.94 110 GLU B C 1
ATOM 1888 O O . GLU B 1 110 ? -0.161 -20.938 -12.094 1 96.94 110 GLU B O 1
ATOM 1893 N N . LEU B 1 111 ? 0.061 -18.828 -11.391 1 97.19 111 LEU B N 1
ATOM 1894 C CA . LEU B 1 111 ? 1.26 -19.141 -10.609 1 97.19 111 LEU B CA 1
ATOM 1895 C C . LEU B 1 111 ? 0.976 -20.219 -9.57 1 97.19 111 LEU B C 1
ATOM 1897 O O . LEU B 1 111 ? 1.75 -21.156 -9.422 1 97.19 111 LEU B O 1
ATOM 1901 N N . LEU B 1 112 ? -0.156 -20.125 -8.891 1 96.69 112 LEU B N 1
ATOM 1902 C CA . LEU B 1 112 ? -0.523 -21.094 -7.863 1 96.69 112 LEU B CA 1
ATOM 1903 C C . LEU B 1 112 ? -0.696 -22.484 -8.469 1 96.69 112 LEU B C 1
ATOM 1905 O O . LEU B 1 112 ? -0.247 -23.469 -7.895 1 96.69 112 LEU B O 1
ATOM 1909 N N . ARG B 1 113 ? -1.313 -22.469 -9.602 1 95.5 113 ARG B N 1
ATOM 1910 C CA . ARG B 1 113 ? -1.521 -23.734 -10.281 1 95.5 113 ARG B CA 1
ATOM 1911 C C . ARG B 1 113 ? -0.191 -24.391 -10.656 1 95.5 113 ARG B C 1
ATOM 1913 O O . ARG B 1 113 ? -0.021 -25.594 -10.508 1 95.5 113 ARG B O 1
ATOM 1920 N N . ARG B 1 114 ? 0.708 -23.594 -11.086 1 93.81 114 ARG B N 1
ATOM 1921 C CA . ARG B 1 114 ? 1.997 -24.109 -11.539 1 93.81 114 ARG B CA 1
ATOM 1922 C C . ARG B 1 114 ? 2.855 -24.562 -10.367 1 93.81 114 ARG B C 1
ATOM 1924 O O . ARG B 1 114 ? 3.672 -25.469 -10.5 1 93.81 114 ARG B O 1
ATOM 1931 N N . LEU B 1 115 ? 2.701 -23.922 -9.273 1 92.56 115 LEU B N 1
ATOM 1932 C CA . LEU B 1 115 ? 3.457 -24.297 -8.086 1 92.56 115 LEU B CA 1
ATOM 1933 C C . LEU B 1 115 ? 2.906 -25.578 -7.469 1 92.56 115 LEU B C 1
ATOM 1935 O O . LEU B 1 115 ? 3.629 -26.312 -6.785 1 92.56 115 LEU B O 1
ATOM 1939 N N . GLU B 1 116 ? 1.566 -25.797 -7.512 1 85.12 116 GLU B N 1
ATOM 1940 C CA . GLU B 1 116 ? 0.944 -27.016 -6.992 1 85.12 116 GLU B CA 1
ATOM 1941 C C . GLU B 1 116 ? 1.261 -28.219 -7.879 1 85.12 116 GLU B C 1
ATOM 1943 O O . GLU B 1 116 ? 1.191 -29.359 -7.426 1 85.12 116 GLU B O 1
ATOM 1948 N N . GLU B 1 117 ? 1.404 -28.016 -9.195 1 68.19 117 GLU B N 1
ATOM 1949 C CA . GLU B 1 117 ? 1.685 -29.109 -10.109 1 68.19 117 GLU B CA 1
ATOM 1950 C C . GLU B 1 117 ? 3.012 -29.781 -9.773 1 68.19 117 GLU B C 1
ATOM 1952 O O . GLU B 1 117 ? 4.039 -29.109 -9.648 1 68.19 117 GLU B O 1
ATOM 1957 N N . PRO B 1 118 ? 2.994 -31 -8.945 1 53.53 118 PRO B N 1
ATOM 1958 C CA . PRO B 1 118 ? 4.16 -31.859 -8.758 1 53.53 118 PRO B CA 1
ATOM 1959 C C . PRO B 1 118 ? 5.023 -31.969 -10.016 1 53.53 118 PRO B C 1
ATOM 1961 O O . PRO B 1 118 ? 4.512 -31.875 -11.133 1 53.53 118 PRO B O 1
ATOM 1964 N N . ALA B 1 119 ? 6.312 -31.516 -10.047 1 47.22 119 ALA B N 1
ATOM 1965 C CA . ALA B 1 119 ? 7.223 -31.906 -11.117 1 47.22 119 ALA B CA 1
ATOM 1966 C C . ALA B 1 119 ? 7.004 -33.375 -11.5 1 47.22 119 ALA B C 1
ATOM 1968 O O . ALA B 1 119 ? 6.719 -34.219 -10.641 1 47.22 119 ALA B O 1
#

Secondary structure (DSSP, 8-state):
-HHHHHHHHHHHHHHTSPP-HHHHHHHHHHHHHHHHHHHHHHHHHHHHTT----SHHHHHHHHHHTTSS---THHHHHHHHHHHGGGTTSHHHHHHHHHHHHHHHHHHHHHHHHHHS--/-HHHHHHHHHHHHHHTSPP-HHHHHHHHHHHHHHHHHHHHHHHHHHHHTT----SHHHHHHHHHHTTSS---THHHHHHHHHHHGGGTTSHHHHHHHHHHHHHHHHHHHHHHHHHHS--

Nearest PDB structures (foldseek):
  2ywa-assembly2_C  TM=1.002E+00  e=5.922E-14  Thermus thermophilus HB8
  1wwp-assembly1_B  TM=9.560E-01  e=1.840E-06  Thermus thermophilus HB8
  8xeh-assembly1_D  TM=9.411E-01  e=1.347E-06  Legionella pneumophila
  7bxo-assembly1_D  TM=7.775E-01  e=1.554E-02  Shewanella oneidensis MR-1
  6m6w-assembly1_I  TM=8.035E-01  e=3.216E-02  Shewanella oneidensis MR-1